Protein AF-0000000081443522 (afdb_homodimer)

Organism: NCBI:txid290746

pLDDT: mean 80.42, std 22.69, range [19.05, 98.06]

Nearest PDB structures (foldseek):
  5w5i-assembly1_C  TM=7.938E-01  e=1.755E-01  Homo sapiens
  3q15-assembly2_B-3  TM=6.338E-01  e=9.634E-02  Bacillus subtilis
  3qky-assembly1_A  TM=5.798E-01  e=1.367E-01  Rhodothermus marinus DSM 4252
  4i1a-assembly3_B  TM=6.193E-01  e=2.752E-01  Bacillus subtilis subsp. subtilis str. 168
  5efr-assembly1_A  TM=6.157E-01  e=2.246E+00  Rhodothermus marinus

Secondary structure (DSSP, 8-state):
--THHHHHHHHHHHHHTT------S-HHHHHHHHHHHHHHHHHTT-HHHHHHHHHHHHHT--SHHHHHHHHHHHHHHHHHHHHTS-HHHHHHHHHHHHHHHHHHHHH-TT-HHHHHHHHHHHHHTT-HHHHHHHHHHHHHHHHHHHHHHHHHHHHHHHHHT-/--SHHHHHHHHHHHHHHH------S-HHHHHHHHHHHHHHHHHTT-HHHHHHHHHHHHHT--SHHHHHHHHHHHHHHHHHHHHTS-HHHHHHHHHHHHHHHHHHHHH-TT-HHHHHHHHHHHHHTT-HHHHHHHHHHHHHHHHHHHHHHHHHHHHHHHHHT-

Radius of gyration: 21.33 Å; Cα contacts (8 Å, |Δi|>4): 431; chains: 2; bounding box: 56×61×41 Å

InterPro domains:
  IPR011990 Tetratricopeptide-like helical domain superfamily [G3DSA:1.25.40.10] (32-159)
  IPR011990 Tetratricopeptide-like helical domain superfamily [SSF48452] (17-143)
  IPR019734 Tetratricopeptide repeat [SM00028] (31-64)
  IPR019734 Tetratricopeptide repeat [SM00028] (112-145)
  IPR043195 Tetratricopeptide repeat protein 12 [PTHR46540] (42-157)

Solvent-accessible surface area (backbone atoms only — not comparable to full-atom values): 15983 Å² total; per-residue (Å²): 135,77,64,65,63,47,52,51,47,45,52,26,50,65,59,47,63,72,59,75,61,81,66,60,93,28,52,30,39,50,21,48,52,24,40,52,50,15,51,54,28,43,74,68,66,38,39,72,62,14,45,53,24,28,51,50,15,48,42,34,42,84,44,63,68,56,33,25,49,37,29,28,52,37,16,49,42,26,42,53,53,21,68,73,47,59,61,86,77,20,48,64,30,24,51,49,10,28,52,28,10,51,54,14,32,74,65,37,75,79,40,64,63,24,35,50,44,27,17,51,19,30,43,74,71,63,40,47,70,62,15,48,51,33,46,50,54,44,49,52,53,50,49,51,52,51,48,55,48,50,50,53,48,49,56,45,53,62,55,67,75,102,137,74,63,66,63,47,51,50,46,44,52,29,50,62,58,45,65,74,57,76,59,82,65,60,94,29,53,30,39,51,22,48,51,24,42,53,49,14,50,54,28,42,75,68,66,38,41,71,62,14,45,53,24,28,51,51,15,48,48,33,42,85,45,64,68,58,32,23,50,37,29,29,53,39,14,49,40,26,42,53,54,22,68,73,48,59,60,86,77,21,48,64,30,24,50,49,10,27,50,27,9,52,55,15,33,75,66,37,76,82,40,65,62,24,35,50,44,26,17,51,19,28,43,76,71,63,40,46,71,60,15,47,51,31,46,49,54,45,49,51,54,50,49,52,52,51,49,53,50,50,50,52,48,50,56,46,53,62,53,67,75,103

Structure (mmCIF, N/CA/C/O backbone):
data_AF-0000000081443522-model_v1
#
loop_
_entity.id
_entity.type
_entity.pdbx_description
1 polymer 'Tetratricopeptide repeat protein'
#
loop_
_atom_site.group_PDB
_atom_site.id
_atom_site.type_symbol
_atom_site.label_atom_id
_atom_site.label_alt_id
_atom_site.label_comp_id
_atom_site.label_asym_id
_atom_site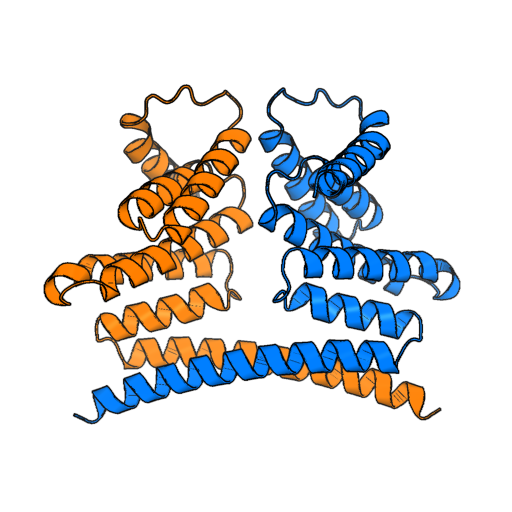.label_entity_id
_atom_site.label_seq_id
_atom_site.pdbx_PDB_ins_code
_atom_site.Cartn_x
_atom_site.Cartn_y
_atom_site.Cartn_z
_atom_site.occupancy
_atom_site.B_iso_or_equiv
_atom_site.auth_seq_id
_atom_site.auth_comp_id
_atom_site.auth_asym_id
_atom_site.auth_atom_id
_atom_site.pdbx_PDB_model_num
ATOM 1 N N . MET A 1 1 ? 7.598 15.172 -22.422 1 19.05 1 MET A N 1
ATOM 2 C CA . MET A 1 1 ? 7.973 13.844 -21.922 1 19.05 1 MET A CA 1
ATOM 3 C C . MET A 1 1 ? 9.195 13.93 -21.016 1 19.05 1 MET A C 1
ATOM 5 O O . MET A 1 1 ? 9.391 13.078 -20.156 1 19.05 1 MET A O 1
ATOM 9 N N . ALA A 1 2 ? 10.18 14.898 -21.312 1 24.69 2 ALA A N 1
ATOM 10 C CA . ALA A 1 2 ? 11.484 15.414 -20.922 1 24.69 2 ALA A CA 1
ATOM 11 C C . ALA A 1 2 ? 11.398 16.203 -19.609 1 24.69 2 ALA A C 1
ATOM 13 O O . ALA A 1 2 ? 12.375 16.281 -18.875 1 24.69 2 ALA A O 1
ATOM 14 N N . ASN A 1 3 ? 10.219 16.719 -19.312 1 23.69 3 ASN A N 1
ATOM 15 C CA . ASN A 1 3 ? 10.125 17.797 -18.328 1 23.69 3 ASN A CA 1
ATOM 16 C C . ASN A 1 3 ? 9.977 17.234 -16.906 1 23.69 3 ASN A C 1
ATOM 18 O O . ASN A 1 3 ? 9.805 18 -15.961 1 23.69 3 ASN A O 1
ATOM 22 N N . ARG A 1 4 ? 9.586 16 -16.828 1 30.38 4 ARG A N 1
ATOM 23 C CA . ARG A 1 4 ? 9.234 15.383 -15.555 1 30.38 4 ARG A CA 1
ATOM 24 C C . ARG A 1 4 ? 10.484 15.102 -14.719 1 30.38 4 ARG A C 1
ATOM 26 O O . ARG A 1 4 ? 10.422 15.109 -13.484 1 30.38 4 ARG A O 1
ATOM 33 N N . PHE A 1 5 ? 11.641 14.867 -15.391 1 30.31 5 PHE A N 1
ATOM 34 C CA . PHE A 1 5 ? 12.969 14.742 -14.789 1 30.31 5 PHE A CA 1
ATOM 35 C C . PHE A 1 5 ? 13.422 16.078 -14.203 1 30.31 5 PHE A C 1
ATOM 37 O O . PHE A 1 5 ? 14.117 16.109 -13.188 1 30.31 5 PHE A O 1
ATOM 44 N N . ILE A 1 6 ? 12.906 17.078 -14.727 1 32.81 6 ILE A N 1
ATOM 45 C CA . ILE A 1 6 ? 13.398 18.406 -14.383 1 32.81 6 ILE A CA 1
ATOM 46 C C . ILE A 1 6 ? 12.914 18.797 -12.984 1 32.81 6 ILE A C 1
ATOM 48 O O . ILE A 1 6 ? 13.68 19.328 -12.18 1 32.81 6 ILE A O 1
ATOM 52 N N . ASP A 1 7 ? 11.68 18.359 -12.773 1 31.78 7 ASP A N 1
ATOM 53 C CA . ASP A 1 7 ? 11.141 18.859 -11.508 1 31.78 7 ASP A CA 1
ATOM 54 C C . ASP A 1 7 ? 11.695 18.062 -10.328 1 31.78 7 ASP A C 1
ATOM 56 O O . ASP A 1 7 ? 11.969 18.625 -9.266 1 31.78 7 ASP A O 1
ATOM 60 N N . ALA A 1 8 ? 11.953 16.844 -10.539 1 30.83 8 ALA A N 1
ATOM 61 C CA . ALA A 1 8 ? 12.672 16.109 -9.5 1 30.83 8 ALA A CA 1
ATOM 62 C C . ALA A 1 8 ? 14.055 16.703 -9.266 1 30.83 8 ALA A C 1
ATOM 64 O O . ALA A 1 8 ? 14.492 16.844 -8.117 1 30.83 8 ALA A O 1
ATOM 65 N N . GLN A 1 9 ? 14.695 17.109 -10.289 1 33.12 9 GLN A N 1
ATOM 66 C CA . GLN A 1 9 ? 15.977 17.797 -10.188 1 33.12 9 GLN A CA 1
ATOM 67 C C . GLN A 1 9 ? 15.828 19.109 -9.445 1 33.12 9 GLN A C 1
ATOM 69 O O . GLN A 1 9 ? 16.719 19.5 -8.68 1 33.12 9 GLN A O 1
ATOM 74 N N . ARG A 1 10 ? 14.781 19.734 -9.711 1 34.34 10 ARG A N 1
ATOM 75 C CA . ARG A 1 10 ? 14.578 20.984 -9.008 1 34.34 10 ARG A CA 1
ATOM 76 C C . ARG A 1 10 ? 14.406 20.766 -7.512 1 34.34 10 ARG A C 1
ATOM 78 O O . ARG A 1 10 ? 14.953 21.516 -6.699 1 34.34 10 ARG A O 1
ATOM 85 N N . ILE A 1 11 ? 13.617 19.812 -7.188 1 33.31 11 ILE A N 1
ATOM 86 C CA . ILE A 1 11 ? 13.445 19.531 -5.77 1 33.31 11 ILE A CA 1
ATOM 87 C C . ILE A 1 11 ? 14.773 19.078 -5.168 1 33.31 11 ILE A C 1
ATOM 89 O O . ILE A 1 11 ? 15.141 19.516 -4.07 1 33.31 11 ILE A O 1
ATOM 93 N N . ILE A 1 12 ? 15.523 18.328 -5.957 1 36.19 12 ILE A N 1
ATOM 94 C CA . ILE A 1 12 ? 16.891 18 -5.535 1 36.19 12 ILE A CA 1
ATOM 95 C C . ILE A 1 12 ? 17.703 19.281 -5.398 1 36.19 12 ILE A C 1
ATOM 97 O O . ILE A 1 12 ? 18.469 19.438 -4.441 1 36.19 12 ILE A O 1
ATOM 101 N N . ARG A 1 13 ? 17.578 20.094 -6.348 1 32.97 13 ARG A N 1
ATOM 102 C CA . ARG A 1 13 ? 18.359 21.328 -6.332 1 32.97 13 ARG A CA 1
ATOM 103 C C . ARG A 1 13 ? 18 22.188 -5.129 1 32.97 13 ARG A C 1
ATOM 105 O O . ARG A 1 13 ? 18.875 22.75 -4.477 1 32.97 13 ARG A O 1
ATOM 112 N N . ILE A 1 14 ? 16.766 22.375 -4.875 1 33 14 ILE A N 1
ATOM 113 C CA . ILE A 1 14 ? 16.438 23.266 -3.771 1 33 14 ILE A CA 1
ATOM 114 C C . ILE A 1 14 ? 16.953 22.688 -2.459 1 33 14 ILE A C 1
ATOM 116 O O . ILE A 1 14 ? 17.562 23.391 -1.657 1 33 14 ILE A O 1
ATOM 120 N N . PHE A 1 15 ? 16.625 21.5 -2.182 1 31.8 15 PHE A N 1
ATOM 121 C CA . PHE A 1 15 ? 17.047 20.953 -0.895 1 31.8 15 PHE A CA 1
ATOM 122 C C . PHE A 1 15 ? 18.5 20.516 -0.935 1 31.8 15 PHE A C 1
ATOM 124 O O . PHE A 1 15 ? 19.172 20.484 0.096 1 31.8 15 PHE A O 1
ATOM 131 N N . GLY A 1 16 ? 18.984 20.219 -2.045 1 31.06 16 GLY A N 1
ATOM 132 C CA . GLY A 1 16 ? 20.391 19.875 -2.172 1 31.06 16 GLY A CA 1
ATOM 133 C C . GLY A 1 16 ? 21.312 20.969 -1.656 1 31.06 16 GLY A C 1
ATOM 134 O O . GLY A 1 16 ? 22.469 20.703 -1.316 1 31.06 16 GLY A O 1
ATOM 135 N N . GLU A 1 17 ? 21.031 22.078 -1.858 1 31.91 17 GLU A N 1
ATOM 136 C CA . GLU A 1 17 ? 22 23.094 -1.449 1 31.91 17 GLU A CA 1
ATOM 137 C C . GLU A 1 17 ? 22.297 23 0.043 1 31.91 17 GLU A C 1
ATOM 139 O O . GLU A 1 17 ? 23.406 23.312 0.478 1 31.91 17 GLU A O 1
ATOM 144 N N . LYS A 1 18 ? 21.328 22.969 0.897 1 32.81 18 LYS A N 1
ATOM 145 C CA . LYS A 1 18 ? 21.719 23.141 2.295 1 32.81 18 LYS A CA 1
ATOM 146 C C . LYS A 1 18 ? 22.547 21.969 2.785 1 32.81 18 LYS A C 1
ATOM 148 O O . LYS A 1 18 ? 23.391 22.125 3.68 1 32.81 18 LYS A O 1
ATOM 153 N N . TYR A 1 19 ? 22.125 20.766 2.773 1 31.16 19 TYR A N 1
ATOM 154 C CA . TYR A 1 19 ? 22.906 19.719 3.424 1 31.16 19 TYR A CA 1
ATOM 155 C C . TYR A 1 19 ? 24.031 19.234 2.518 1 31.16 19 TYR A C 1
ATOM 157 O O . TYR A 1 19 ? 23.781 18.844 1.377 1 31.16 19 TYR A O 1
ATOM 165 N N . GLU A 1 20 ? 25.125 19.859 2.508 1 31.73 20 GLU A N 1
ATOM 166 C CA . GLU A 1 20 ? 26.422 19.375 2.049 1 31.73 20 GLU A CA 1
ATOM 167 C C . GLU A 1 20 ? 26.641 17.922 2.436 1 31.73 20 GLU A C 1
ATOM 169 O O . GLU A 1 20 ? 27.453 17.609 3.305 1 31.73 20 GLU A O 1
ATOM 174 N N . ILE A 1 21 ? 25.562 17.234 3.01 1 32.41 21 ILE A N 1
ATOM 175 C CA . ILE A 1 21 ? 25.922 15.898 3.477 1 32.41 21 ILE A CA 1
ATOM 176 C C . ILE A 1 21 ? 26.734 15.172 2.395 1 32.41 21 ILE A C 1
ATOM 178 O O . ILE A 1 21 ? 26.453 15.328 1.202 1 32.41 21 ILE A O 1
ATOM 182 N N . LEU A 1 22 ? 27.891 14.742 2.725 1 30.66 22 LEU A N 1
ATOM 183 C CA . LEU A 1 22 ? 28.719 13.773 2.012 1 30.66 22 LEU A CA 1
ATOM 184 C C . LEU A 1 22 ? 27.844 12.719 1.331 1 30.66 22 LEU A C 1
ATOM 186 O O . LEU A 1 22 ? 27.172 11.938 2.002 1 30.66 22 LEU A O 1
ATOM 190 N N . ILE A 1 23 ? 27.047 13.102 0.414 1 36.81 23 ILE A N 1
ATOM 191 C CA . ILE A 1 23 ? 26.266 12.234 -0.462 1 36.81 23 ILE A CA 1
ATOM 192 C C . ILE A 1 23 ? 27.062 10.977 -0.792 1 36.81 23 ILE A C 1
ATOM 194 O O . ILE A 1 23 ? 28.109 11.047 -1.456 1 36.81 23 ILE A O 1
ATOM 198 N N . PRO A 1 24 ? 27.172 10.094 0.138 1 40.25 24 PRO A N 1
ATOM 199 C CA . PRO A 1 24 ? 27.828 8.922 -0.436 1 40.25 24 PRO A CA 1
ATOM 200 C C . PRO A 1 24 ? 27.406 8.664 -1.884 1 40.25 24 PRO A C 1
ATOM 202 O O . PRO A 1 24 ? 26.344 9.109 -2.316 1 40.25 24 PRO A O 1
ATOM 205 N N . ASP A 1 25 ? 28.312 8.547 -2.789 1 46.28 25 ASP A N 1
ATOM 206 C CA . ASP A 1 25 ? 28.156 8.25 -4.207 1 46.28 25 ASP A CA 1
ATOM 207 C C . ASP A 1 25 ? 26.953 7.34 -4.449 1 46.28 25 ASP A C 1
ATOM 209 O O . ASP A 1 25 ? 26.594 7.043 -5.594 1 46.28 25 ASP A O 1
ATOM 213 N N . ASP A 1 26 ? 26.281 6.836 -3.309 1 52.62 26 ASP A N 1
ATOM 214 C CA . ASP A 1 26 ? 25.25 5.855 -3.648 1 52.62 26 ASP A CA 1
ATOM 215 C C . ASP A 1 26 ? 23.859 6.387 -3.307 1 52.62 26 ASP A C 1
ATOM 217 O O . ASP A 1 26 ? 23.469 6.395 -2.139 1 52.62 26 ASP A O 1
ATOM 221 N N . PRO A 1 27 ? 23.25 7.141 -4.246 1 55.47 27 PRO A N 1
ATOM 222 C CA . PRO A 1 27 ? 21.891 7.688 -4.066 1 55.47 27 PRO A CA 1
ATOM 223 C C . PRO A 1 27 ? 20.953 6.723 -3.35 1 55.47 27 PRO A C 1
ATOM 225 O O . PRO A 1 27 ? 20.078 7.156 -2.592 1 55.47 27 PRO A O 1
ATOM 228 N N . GLY A 1 28 ? 21.141 5.465 -3.467 1 63.47 28 GLY A N 1
ATOM 229 C CA . GLY A 1 28 ? 20.312 4.492 -2.781 1 63.47 28 GLY A CA 1
ATOM 230 C C . GLY A 1 28 ? 20.484 4.512 -1.274 1 63.47 28 GLY A C 1
ATOM 231 O O . GLY A 1 28 ? 19.516 4.324 -0.53 1 63.47 28 GLY A O 1
ATOM 232 N N . TYR A 1 29 ? 21.656 4.883 -0.973 1 64.56 29 TYR A N 1
ATOM 233 C CA . TYR A 1 29 ? 21.938 4.965 0.454 1 64.56 29 TYR A CA 1
ATOM 234 C C . TYR A 1 29 ? 21.203 6.129 1.099 1 64.56 29 TYR A C 1
ATOM 236 O O . TYR A 1 29 ? 20.578 5.969 2.154 1 64.56 29 TYR A O 1
ATOM 244 N N . TYR A 1 30 ? 21.219 7.219 0.437 1 69.5 30 TYR A N 1
ATOM 245 C CA . TYR A 1 30 ? 20.609 8.406 1.028 1 69.5 30 TYR A CA 1
ATOM 246 C C . TYR A 1 30 ? 19.094 8.281 1.044 1 69.5 30 TYR A C 1
ATOM 248 O O . TYR A 1 30 ? 18.438 8.742 1.977 1 69.5 30 TYR A O 1
ATOM 256 N N . GLU A 1 31 ? 18.547 7.707 0.029 1 75.44 31 GLU A N 1
ATOM 257 C CA . GLU A 1 31 ? 17.125 7.418 0.021 1 75.44 31 GLU A CA 1
ATOM 258 C C . GLU A 1 31 ? 16.703 6.668 1.282 1 75.44 31 GLU A C 1
ATOM 260 O O . GLU A 1 31 ? 15.742 7.062 1.957 1 75.44 31 GLU A O 1
ATOM 265 N N . LYS A 1 32 ? 17.5 5.73 1.586 1 75.25 32 LYS A N 1
ATOM 266 C CA . LYS A 1 32 ? 17.203 4.898 2.744 1 75.25 32 LYS A CA 1
ATOM 267 C C . LYS A 1 32 ? 17.422 5.664 4.047 1 75.25 32 LYS A C 1
ATOM 269 O O . LYS A 1 32 ? 16.609 5.586 4.965 1 75.25 32 LYS A O 1
ATOM 274 N N . LEU A 1 33 ? 18.516 6.266 4.082 1 77.19 33 LEU A N 1
ATOM 275 C CA . LEU A 1 33 ? 18.859 7.004 5.293 1 77.19 33 LEU A CA 1
ATOM 276 C C . LEU A 1 33 ? 17.797 8.031 5.633 1 77.19 33 LEU A C 1
ATOM 278 O O . LEU A 1 33 ? 17.312 8.078 6.766 1 77.19 33 LEU A O 1
ATOM 282 N N . PHE A 1 34 ? 17.406 8.75 4.688 1 85 34 PHE A N 1
ATOM 283 C CA . PHE A 1 34 ? 16.453 9.82 4.953 1 85 34 PHE A CA 1
ATOM 284 C C . PHE A 1 34 ? 15.055 9.25 5.219 1 85 34 PHE A C 1
ATOM 286 O O . PHE A 1 34 ? 14.297 9.805 6.012 1 85 34 PHE A O 1
ATOM 293 N N . THR A 1 35 ? 14.758 8.172 4.586 1 86.69 35 THR A N 1
ATOM 294 C CA . THR A 1 35 ? 13.469 7.539 4.844 1 86.69 35 THR A CA 1
ATOM 295 C C . THR A 1 35 ? 13.383 7.051 6.285 1 86.69 35 THR A C 1
ATOM 297 O O . THR A 1 35 ? 12.391 7.293 6.973 1 86.69 35 THR A O 1
ATOM 300 N N . ARG A 1 36 ? 14.398 6.395 6.684 1 82.5 36 ARG A N 1
ATOM 301 C CA . ARG A 1 36 ? 14.43 5.875 8.047 1 82.5 36 ARG A CA 1
ATOM 302 C C . ARG A 1 36 ? 14.367 7.012 9.062 1 82.5 36 ARG A C 1
ATOM 304 O O . ARG A 1 36 ? 13.648 6.918 10.062 1 82.5 36 ARG A O 1
ATOM 311 N N . ARG A 1 37 ? 15.086 7.922 8.805 1 85 37 ARG A N 1
ATOM 312 C CA . ARG A 1 37 ? 15.078 9.086 9.688 1 85 37 ARG A CA 1
ATOM 313 C C . ARG A 1 37 ? 13.688 9.711 9.742 1 85 37 ARG A C 1
ATOM 315 O O . ARG A 1 37 ? 13.188 10.031 10.828 1 85 37 ARG A O 1
ATOM 322 N N . ALA A 1 38 ? 13.102 9.891 8.547 1 91.38 38 ALA A N 1
ATOM 323 C CA . ALA A 1 38 ? 11.781 10.516 8.469 1 91.38 38 ALA A CA 1
ATOM 324 C C . ALA A 1 38 ? 10.75 9.711 9.266 1 91.38 38 ALA A C 1
ATOM 326 O O . ALA A 1 38 ? 9.953 10.281 10.016 1 91.38 38 ALA A O 1
ATOM 327 N N . PHE A 1 39 ? 10.859 8.445 9.156 1 87.94 39 PHE A N 1
ATOM 328 C CA . PHE A 1 39 ? 9.906 7.574 9.836 1 87.94 39 PHE A CA 1
ATOM 329 C C . PHE A 1 39 ? 10.094 7.652 11.352 1 87.94 39 PHE A C 1
ATOM 331 O O . PHE A 1 39 ? 9.109 7.715 12.094 1 87.94 39 PHE A O 1
ATOM 338 N N . LEU A 1 40 ? 11.266 7.59 11.734 1 87.44 40 LEU A N 1
ATOM 339 C CA . LEU A 1 40 ? 11.555 7.656 13.164 1 87.44 40 LEU A CA 1
ATOM 340 C C . LEU A 1 40 ? 11.086 8.984 13.75 1 87.44 40 LEU A C 1
ATOM 342 O O . LEU A 1 40 ? 10.469 9.008 14.82 1 87.44 40 LEU A O 1
ATOM 346 N N . LEU A 1 41 ? 11.352 10.016 13.07 1 90.44 41 LEU A N 1
ATOM 347 C CA . LEU A 1 41 ? 10.945 11.344 13.523 1 90.44 41 LEU A CA 1
ATOM 348 C C . LEU A 1 41 ? 9.43 11.469 13.547 1 90.44 41 LEU A C 1
ATOM 350 O O . LEU A 1 41 ? 8.859 12.047 14.477 1 90.44 41 LEU A O 1
ATOM 354 N N . PHE A 1 42 ? 8.812 10.922 12.586 1 94.25 42 PHE A N 1
ATOM 355 C CA . PHE A 1 42 ? 7.352 10.93 12.539 1 94.25 42 PHE A CA 1
ATOM 356 C C . PHE A 1 42 ? 6.77 10.203 13.742 1 94.25 42 PHE A C 1
ATOM 358 O O . PHE A 1 42 ? 5.836 10.703 14.383 1 94.25 42 PHE A O 1
ATOM 365 N N . ARG A 1 43 ? 7.344 9.117 14.055 1 89.94 43 ARG A N 1
ATOM 366 C CA . ARG A 1 43 ? 6.871 8.32 15.18 1 89.94 43 ARG A CA 1
ATOM 367 C C . ARG A 1 43 ? 7.078 9.062 16.5 1 89.94 43 ARG A C 1
ATOM 369 O O . ARG A 1 43 ? 6.309 8.883 17.438 1 89.94 43 ARG A O 1
ATOM 376 N N . GLN A 1 44 ? 8.023 9.836 16.5 1 92.88 44 GLN A N 1
ATOM 377 C CA . GLN A 1 44 ? 8.32 10.625 17.688 1 92.88 44 GLN A CA 1
ATOM 378 C C . GLN A 1 44 ? 7.516 11.922 17.688 1 92.88 44 GLN A C 1
ATOM 380 O O . GLN A 1 44 ? 7.684 12.758 18.594 1 92.88 44 GLN A O 1
ATOM 385 N N . GLU A 1 45 ? 6.73 12.125 16.688 1 94.81 45 GLU A N 1
ATOM 386 C CA . GLU A 1 45 ? 5.859 13.281 16.531 1 94.81 45 GLU A CA 1
ATOM 387 C C . GLU A 1 45 ? 6.672 14.555 16.328 1 94.81 45 GLU A C 1
ATOM 389 O O . GLU A 1 45 ? 6.238 15.648 16.703 1 94.81 45 GLU A O 1
ATOM 394 N N . GLU A 1 46 ? 7.898 14.391 15.914 1 94.31 46 GLU A N 1
ATOM 395 C CA . GLU A 1 46 ? 8.711 15.508 15.438 1 94.31 46 GLU A CA 1
ATOM 396 C C . GLU A 1 46 ? 8.438 15.789 13.961 1 94.31 46 GLU A C 1
ATOM 398 O O . GLU A 1 46 ? 9.32 15.625 13.117 1 94.31 46 GLU A O 1
ATOM 403 N N . TYR A 1 47 ? 7.332 16.359 13.664 1 95.06 47 TYR A N 1
ATOM 404 C CA . TYR A 1 47 ? 6.777 16.406 12.32 1 95.06 47 TYR A CA 1
ATOM 405 C C . TYR A 1 47 ? 7.578 17.344 11.43 1 95.06 47 TYR A C 1
ATOM 407 O O . TYR A 1 47 ? 7.809 17.062 10.25 1 95.06 47 TYR A O 1
ATOM 415 N N . GLU A 1 48 ? 8.031 18.5 12 1 93.44 48 GLU A N 1
ATOM 416 C CA . GLU A 1 48 ? 8.789 19.438 11.188 1 93.44 48 GLU A CA 1
ATOM 417 C C . GLU A 1 48 ? 10.086 18.812 10.68 1 93.44 48 GLU A C 1
ATOM 419 O O . GLU A 1 48 ? 10.414 18.922 9.5 1 93.44 48 GLU A O 1
ATOM 424 N N . GLU A 1 49 ? 10.719 18.172 11.562 1 93.94 49 GLU A N 1
ATOM 425 C CA . GLU A 1 49 ? 11.961 17.5 11.18 1 93.94 49 GLU A CA 1
ATOM 426 C C . GLU A 1 49 ? 11.688 16.328 10.258 1 93.94 49 GLU A C 1
ATOM 428 O O . GLU A 1 49 ? 12.477 16.031 9.352 1 93.94 49 GLU A O 1
ATOM 433 N N . ALA A 1 50 ? 10.617 15.609 10.516 1 95.06 50 ALA A N 1
ATOM 434 C CA . ALA A 1 50 ? 10.227 14.516 9.633 1 95.06 50 ALA A CA 1
ATOM 435 C C . ALA A 1 50 ? 10 15.016 8.211 1 95.06 50 ALA A C 1
ATOM 437 O O . ALA A 1 50 ? 10.414 14.375 7.242 1 95.06 50 ALA A O 1
ATOM 438 N N . LEU A 1 51 ? 9.375 16.188 8.086 1 94.25 51 LEU A N 1
ATOM 439 C CA . LEU A 1 51 ? 9.109 16.766 6.773 1 94.25 51 LEU A CA 1
ATOM 440 C C . LEU A 1 51 ? 10.414 17.016 6.016 1 94.25 51 LEU A C 1
ATOM 442 O O . LEU A 1 51 ? 10.5 16.734 4.816 1 94.25 51 LEU A O 1
ATOM 446 N N . GLU A 1 52 ? 11.367 17.516 6.734 1 90.56 52 GLU A N 1
ATOM 447 C CA . GLU A 1 52 ? 12.672 17.75 6.117 1 90.56 52 GLU A CA 1
ATOM 448 C C . GLU A 1 52 ? 13.305 16.453 5.641 1 90.56 52 GLU A C 1
ATOM 450 O O . GLU A 1 52 ? 13.844 16.391 4.531 1 90.56 52 GLU A O 1
ATOM 455 N N . ALA A 1 53 ? 13.195 15.508 6.469 1 91.19 53 ALA A N 1
ATOM 456 C CA . ALA A 1 53 ? 13.773 14.211 6.121 1 91.19 53 ALA A CA 1
ATOM 457 C C . ALA A 1 53 ? 13.039 13.586 4.941 1 91.19 53 ALA A C 1
ATOM 459 O O . ALA A 1 53 ? 13.664 13.023 4.035 1 91.19 53 ALA A O 1
ATOM 460 N N . TYR A 1 54 ? 11.727 13.617 4.93 1 93 54 TYR A N 1
ATOM 461 C CA . TYR A 1 54 ? 10.969 13.117 3.793 1 93 54 TYR A CA 1
ATOM 462 C C . TYR A 1 54 ? 11.32 13.867 2.52 1 93 54 TYR A C 1
ATOM 464 O O . TYR A 1 54 ? 11.375 13.281 1.436 1 93 54 TYR A O 1
ATOM 472 N N . SER A 1 55 ? 11.484 15.164 2.672 1 91.44 55 SER A N 1
ATOM 473 C CA . SER A 1 55 ? 11.859 15.969 1.513 1 91.44 55 SER A CA 1
ATOM 474 C C . SER A 1 55 ? 13.195 15.516 0.932 1 91.44 55 SER A C 1
ATOM 476 O O . SER A 1 55 ? 13.344 15.422 -0.288 1 91.44 55 SER A O 1
ATOM 478 N N . MET A 1 56 ? 14.047 15.234 1.816 1 86.56 56 MET A N 1
ATOM 479 C CA . MET A 1 56 ? 15.328 14.719 1.352 1 86.56 56 MET A CA 1
ATOM 480 C C . MET A 1 56 ? 15.164 13.336 0.727 1 86.56 56 MET A C 1
ATOM 482 O O . MET A 1 56 ? 15.789 13.031 -0.288 1 86.56 56 MET A O 1
ATOM 486 N N . ALA A 1 57 ? 14.375 12.492 1.318 1 85.81 57 ALA A N 1
ATOM 487 C CA . ALA A 1 57 ? 14.094 11.172 0.76 1 85.81 57 ALA A CA 1
ATOM 488 C C . ALA A 1 57 ? 13.523 11.289 -0.648 1 85.81 57 ALA A C 1
ATOM 490 O O . ALA A 1 57 ? 13.859 10.5 -1.531 1 85.81 57 ALA A O 1
ATOM 491 N N . ILE A 1 58 ? 12.695 12.227 -0.863 1 86.94 58 ILE A N 1
ATOM 492 C CA . ILE A 1 58 ? 12.062 12.453 -2.156 1 86.94 58 ILE A CA 1
ATOM 493 C C . ILE A 1 58 ? 13.117 12.859 -3.186 1 86.94 58 ILE A C 1
ATOM 495 O O . ILE A 1 58 ? 13.094 12.383 -4.324 1 86.94 58 ILE A O 1
ATOM 499 N N . VAL A 1 59 ? 14.031 13.719 -2.723 1 80.44 59 VAL A N 1
ATOM 500 C CA . VAL A 1 59 ? 15.094 14.188 -3.605 1 80.44 59 VAL A CA 1
ATOM 501 C C . VAL A 1 59 ? 15.922 13 -4.094 1 80.44 59 VAL A C 1
ATOM 503 O O . VAL A 1 59 ? 16.328 12.961 -5.254 1 80.44 59 VAL A O 1
ATOM 506 N N . TYR A 1 60 ? 16.078 12 -3.281 1 75.31 60 TYR A N 1
ATOM 507 C CA . TYR A 1 60 ? 16.953 10.875 -3.596 1 75.31 60 TYR A CA 1
ATOM 508 C C . TYR A 1 60 ? 16.141 9.672 -4.074 1 75.31 60 TYR A C 1
ATOM 510 O O . TYR A 1 60 ? 16.672 8.562 -4.184 1 75.31 60 TYR A O 1
ATOM 518 N N . ALA A 1 61 ? 14.836 9.906 -4.273 1 75.5 61 ALA A N 1
ATOM 519 C CA . ALA A 1 61 ? 13.984 8.789 -4.656 1 75.5 61 ALA A CA 1
ATOM 520 C C . ALA A 1 61 ? 14.477 8.141 -5.949 1 75.5 61 ALA A C 1
ATOM 522 O O . ALA A 1 61 ? 14.781 8.836 -6.922 1 75.5 61 ALA A O 1
ATOM 523 N N . SER A 1 62 ? 14.523 6.867 -5.887 1 67 62 SER A N 1
ATOM 524 C CA . SER A 1 62 ? 15.164 6.141 -6.98 1 67 62 SER A CA 1
ATOM 525 C C . SER A 1 62 ? 14.125 5.621 -7.973 1 67 62 SER A C 1
ATOM 527 O O . SER A 1 62 ? 14.469 5.285 -9.109 1 67 62 SER A O 1
ATOM 529 N N . ASP A 1 63 ? 12.945 5.375 -7.496 1 69.31 63 ASP A N 1
ATOM 530 C CA . ASP A 1 63 ? 11.922 4.895 -8.414 1 69.31 63 ASP A CA 1
ATOM 531 C C . ASP A 1 63 ? 10.562 5.527 -8.102 1 69.31 63 ASP A C 1
ATOM 533 O O . ASP A 1 63 ? 10.406 6.203 -7.082 1 69.31 63 ASP A O 1
ATOM 537 N N . VAL A 1 64 ? 9.711 5.238 -9.07 1 74.38 64 VAL A N 1
ATOM 538 C CA . VAL A 1 64 ? 8.414 5.91 -9.062 1 74.38 64 VAL A CA 1
ATOM 539 C C . VAL A 1 64 ? 7.594 5.434 -7.871 1 74.38 64 VAL A C 1
ATOM 541 O O . VAL A 1 64 ? 6.883 6.223 -7.246 1 74.38 64 VAL A O 1
ATOM 544 N N . LYS A 1 65 ? 7.676 4.188 -7.566 1 76.75 65 LYS A N 1
ATOM 545 C CA . LYS A 1 65 ? 6.891 3.639 -6.461 1 76.75 65 LYS A CA 1
ATOM 546 C C . LYS A 1 65 ? 7.348 4.219 -5.129 1 76.75 65 LYS A C 1
ATOM 548 O O . LYS A 1 65 ? 6.523 4.602 -4.293 1 76.75 65 LYS A O 1
ATOM 553 N N . TYR A 1 66 ? 8.609 4.242 -5.004 1 79.19 66 TYR A N 1
ATOM 554 C CA . TYR A 1 66 ? 9.188 4.824 -3.799 1 79.19 66 TYR A CA 1
ATOM 555 C C . TYR A 1 66 ? 8.828 6.301 -3.682 1 79.19 66 TYR A C 1
ATOM 557 O O . TYR A 1 66 ? 8.469 6.773 -2.602 1 79.19 66 TYR A O 1
ATOM 565 N N . LEU A 1 67 ? 8.945 6.977 -4.777 1 84.5 67 LEU A N 1
ATOM 566 C CA . LEU A 1 67 ? 8.617 8.398 -4.781 1 84.5 67 LEU A CA 1
ATOM 567 C C . LEU A 1 67 ? 7.168 8.625 -4.355 1 84.5 67 LEU A C 1
ATOM 569 O O . LEU A 1 67 ? 6.891 9.477 -3.512 1 84.5 67 LEU A O 1
ATOM 573 N N . ALA A 1 68 ? 6.285 7.867 -4.871 1 90.19 68 ALA A N 1
ATOM 574 C CA . ALA A 1 68 ? 4.871 7.98 -4.516 1 90.19 68 ALA A CA 1
ATOM 575 C C . ALA A 1 68 ? 4.66 7.754 -3.023 1 90.19 68 ALA A C 1
ATOM 577 O O . ALA A 1 68 ? 3.887 8.469 -2.383 1 90.19 68 ALA A O 1
ATOM 578 N N . GLN A 1 69 ? 5.371 6.816 -2.484 1 89.81 69 GLN A N 1
ATOM 579 C CA . GLN A 1 69 ? 5.242 6.484 -1.069 1 89.81 69 GLN A CA 1
ATOM 580 C C . GLN A 1 69 ? 5.746 7.621 -0.187 1 89.81 69 GLN A C 1
ATOM 582 O O . GLN A 1 69 ? 5.121 7.957 0.82 1 89.81 69 GLN A O 1
ATOM 587 N N . MET A 1 70 ? 6.875 8.156 -0.606 1 91.75 70 MET A N 1
ATOM 588 C CA . MET A 1 70 ? 7.438 9.242 0.193 1 91.75 70 MET A CA 1
ATOM 589 C C . MET A 1 70 ? 6.562 10.492 0.116 1 91.75 70 MET A C 1
ATOM 591 O O . MET A 1 70 ? 6.359 11.172 1.121 1 91.75 70 MET A O 1
ATOM 595 N N . LEU A 1 71 ? 6.07 10.727 -1.036 1 93.69 71 LEU A N 1
ATOM 596 C CA . LEU A 1 71 ? 5.145 11.844 -1.194 1 93.69 71 LEU A CA 1
ATOM 597 C C . LEU A 1 71 ? 3.904 11.648 -0.326 1 93.69 71 LEU A C 1
ATOM 599 O O . LEU A 1 71 ? 3.463 12.578 0.352 1 93.69 71 LEU A O 1
ATOM 603 N N . THR A 1 72 ? 3.395 10.461 -0.345 1 96.69 72 THR A N 1
ATOM 604 C CA . THR A 1 72 ? 2.225 10.148 0.464 1 96.69 72 THR A CA 1
ATOM 605 C C . THR A 1 72 ? 2.523 10.336 1.948 1 96.69 72 THR A C 1
ATOM 607 O O . THR A 1 72 ? 1.728 10.93 2.678 1 96.69 72 THR A O 1
ATOM 610 N N . SER A 1 73 ? 3.656 9.836 2.375 1 96 73 SER A N 1
ATOM 611 C CA . SER A 1 73 ? 4.043 9.945 3.777 1 96 73 SER A CA 1
ATOM 612 C C . SER A 1 73 ? 4.242 11.406 4.184 1 96 73 SER A C 1
ATOM 614 O O . SER A 1 73 ? 3.852 11.805 5.281 1 96 73 SER A O 1
ATOM 616 N N . ARG A 1 74 ? 4.828 12.148 3.291 1 95.44 74 ARG A N 1
ATOM 617 C CA . ARG A 1 74 ? 5.016 13.562 3.602 1 95.44 74 ARG A CA 1
ATOM 618 C C . ARG A 1 74 ? 3.678 14.297 3.646 1 95.44 74 ARG A C 1
ATOM 620 O O . ARG A 1 74 ? 3.471 15.172 4.492 1 95.44 74 ARG A O 1
ATOM 627 N N . SER A 1 75 ? 2.787 13.93 2.754 1 97.75 75 SER A N 1
ATOM 628 C CA . SER A 1 75 ? 1.44 14.492 2.787 1 97.75 75 SER A CA 1
ATOM 629 C C . SER A 1 75 ? 0.787 14.281 4.148 1 97.75 75 SER A C 1
ATOM 631 O O . SER A 1 75 ? 0.226 15.219 4.727 1 97.75 75 SER A O 1
ATOM 633 N N . TYR A 1 76 ? 0.942 13.148 4.648 1 97.69 76 TYR A N 1
ATOM 634 C CA . TYR A 1 76 ? 0.364 12.82 5.949 1 97.69 76 TYR A CA 1
ATOM 635 C C . TYR A 1 76 ? 1.007 13.648 7.055 1 97.69 76 TYR A C 1
ATOM 637 O O . TYR A 1 76 ? 0.322 14.117 7.969 1 97.69 76 TYR A O 1
ATOM 645 N N . THR A 1 77 ? 2.238 13.766 6.953 1 97.25 77 THR A N 1
ATOM 646 C CA . THR A 1 77 ? 2.965 14.531 7.957 1 97.25 77 THR A CA 1
ATOM 647 C C . THR A 1 77 ? 2.502 15.984 7.973 1 97.25 77 THR A C 1
ATOM 649 O O . THR A 1 77 ? 2.314 16.562 9.039 1 97.25 77 THR A O 1
ATOM 652 N N . TYR A 1 78 ? 2.324 16.562 6.758 1 96.44 78 TYR A N 1
ATOM 653 C CA . TYR A 1 78 ? 1.781 17.906 6.664 1 96.44 78 TYR A CA 1
ATOM 654 C C . TYR A 1 78 ? 0.412 18 7.328 1 96.44 78 TYR A C 1
ATOM 656 O O . TYR A 1 78 ? 0.107 18.969 8.016 1 96.44 78 TYR A O 1
ATOM 664 N N . LEU A 1 79 ? -0.429 17.031 7.117 1 96.94 79 LEU A N 1
ATOM 665 C CA . LEU A 1 79 ? -1.762 17.016 7.707 1 96.94 79 LEU A CA 1
ATOM 666 C C . LEU A 1 79 ? -1.681 17.016 9.227 1 96.94 79 LEU A C 1
ATOM 668 O O . LEU A 1 79 ? -2.414 17.734 9.898 1 96.94 79 LEU A O 1
ATOM 672 N N . LYS A 1 80 ? -0.76 16.219 9.734 1 95.88 80 LYS A N 1
ATOM 673 C CA . LYS A 1 80 ? -0.596 16.125 11.18 1 95.88 80 LYS A CA 1
ATOM 674 C C . LYS A 1 80 ? -0.148 17.469 11.766 1 95.88 80 LYS A C 1
ATOM 676 O O . LYS A 1 80 ? -0.634 17.891 12.812 1 95.88 80 LYS A O 1
ATOM 681 N N . LEU A 1 81 ? 0.719 18.047 11.062 1 93.06 81 LEU A N 1
ATOM 682 C CA . LEU A 1 81 ? 1.184 19.359 11.492 1 93.06 81 LEU A CA 1
ATOM 683 C C . LEU A 1 81 ? 0.056 20.375 11.422 1 93.06 81 LEU A C 1
ATOM 685 O O . LEU A 1 81 ? -0.068 21.234 12.305 1 93.06 81 LEU A O 1
ATOM 689 N N . GLY A 1 82 ? -0.659 20.312 10.32 1 92.56 82 GLY A N 1
ATOM 690 C CA . GLY A 1 82 ? -1.787 21.219 10.172 1 92.56 82 GLY A CA 1
ATOM 691 C C . GLY A 1 82 ? -2.824 21.062 11.266 1 92.56 82 GLY A C 1
ATOM 692 O O . GLY A 1 82 ? -3.363 22.062 11.758 1 92.56 82 GLY A O 1
ATOM 693 N N . ASP A 1 83 ? -3.037 19.875 11.695 1 90.88 83 ASP A N 1
ATOM 694 C CA . ASP A 1 83 ? -4.043 19.578 12.711 1 90.88 83 ASP A CA 1
ATOM 695 C C . ASP A 1 83 ? -3.58 20.031 14.094 1 90.88 83 ASP A C 1
ATOM 697 O O . ASP A 1 83 ? -4.395 20.188 15.008 1 90.88 83 ASP A O 1
ATOM 701 N N . ALA A 1 84 ? -2.301 20.172 14.336 1 86.69 84 ALA A N 1
ATOM 702 C CA . ALA A 1 84 ? -1.734 20.469 15.641 1 86.69 84 ALA A CA 1
ATOM 703 C C . ALA A 1 84 ? -1.82 21.969 15.938 1 86.69 84 ALA A C 1
ATOM 705 O O . ALA A 1 84 ? -1.618 22.391 17.078 1 86.69 84 ALA A O 1
ATOM 706 N N . GLY A 1 85 ? -2.186 22.828 15.047 1 80.75 85 GLY A N 1
ATOM 707 C CA . GLY A 1 85 ? -2.23 24.25 15.281 1 80.75 85 GLY A CA 1
ATOM 708 C C . GLY A 1 85 ? -3.506 24.906 14.781 1 80.75 85 GLY A C 1
ATOM 709 O O . GLY A 1 85 ? -4.422 24.219 14.32 1 80.75 85 GLY A O 1
ATOM 710 N N . PRO A 1 86 ? -3.539 26.25 15.07 1 83.56 86 PRO A N 1
ATOM 711 C CA . PRO A 1 86 ? -4.695 27 14.578 1 83.56 86 PRO A CA 1
ATOM 712 C C . PRO A 1 86 ? -4.805 26.969 13.055 1 83.56 86 PRO A C 1
ATOM 714 O O . PRO A 1 86 ? -3.785 27 12.359 1 83.56 86 PRO A O 1
ATOM 717 N N . TYR A 1 87 ? -5.941 26.906 12.562 1 77 87 TYR A N 1
ATOM 718 C CA . TYR A 1 87 ? -6.238 26.75 11.141 1 77 87 TYR A CA 1
ATOM 719 C C . TYR A 1 87 ? -5.547 27.828 10.312 1 77 87 TYR A C 1
ATOM 721 O O . TYR A 1 87 ? -4.891 27.516 9.312 1 77 87 TYR A O 1
ATOM 729 N N . PHE A 1 88 ? -5.625 28.938 10.75 1 76.31 88 PHE A N 1
ATOM 730 C CA . PHE A 1 88 ? -5.152 30.047 9.938 1 76.31 88 PHE A CA 1
ATOM 731 C C . PHE A 1 88 ? -3.637 30 9.773 1 76.31 88 PHE A C 1
ATOM 733 O O . PHE A 1 88 ? -3.102 30.406 8.734 1 76.31 88 PHE A O 1
ATOM 740 N N . VAL A 1 89 ? -3.074 29.375 10.703 1 78.12 89 VAL A N 1
ATOM 741 C CA . VAL A 1 89 ? -1.617 29.297 10.68 1 78.12 89 VAL A CA 1
ATOM 742 C C . VAL A 1 89 ? -1.175 28.094 9.844 1 78.12 89 VAL A C 1
ATOM 744 O O . VAL A 1 89 ? -0.107 28.125 9.227 1 78.12 89 VAL A O 1
ATOM 747 N N . ASN A 1 90 ? -2.186 27.234 9.656 1 86 90 ASN A N 1
ATOM 748 C CA . ASN A 1 90 ? -1.729 25.953 9.117 1 86 90 ASN A CA 1
ATOM 749 C C . ASN A 1 90 ? -2.314 25.688 7.73 1 86 90 ASN A C 1
ATOM 751 O O . ASN A 1 90 ? -2.246 24.562 7.227 1 86 90 ASN A O 1
ATOM 755 N N . ILE A 1 91 ? -2.775 26.734 7.145 1 89.69 91 ILE A N 1
ATOM 756 C CA . ILE A 1 91 ? -3.379 26.609 5.82 1 89.69 91 ILE A CA 1
ATOM 757 C C . ILE A 1 91 ? -2.336 26.109 4.824 1 89.69 91 ILE A C 1
ATOM 759 O O . ILE A 1 91 ? -2.643 25.297 3.945 1 89.69 91 ILE A O 1
ATOM 763 N N . ASP A 1 92 ? -1.19 26.656 4.965 1 89.94 92 ASP A N 1
ATOM 764 C CA . ASP A 1 92 ? -0.117 26.297 4.043 1 89.94 92 ASP A CA 1
ATOM 765 C C . ASP A 1 92 ? 0.23 24.812 4.16 1 89.94 92 ASP A C 1
ATOM 767 O O . ASP A 1 92 ? 0.591 24.172 3.166 1 89.94 92 ASP A O 1
ATOM 771 N N . ARG A 1 93 ? 0.1 24.297 5.316 1 93.31 93 ARG A N 1
ATOM 772 C CA . ARG A 1 93 ? 0.389 22.891 5.535 1 93.31 93 ARG A CA 1
ATOM 773 C C . ARG A 1 93 ? -0.654 22 4.859 1 93.31 93 ARG A C 1
ATOM 775 O O . ARG A 1 93 ? -0.317 20.969 4.273 1 93.31 93 ARG A O 1
ATOM 782 N N . PHE A 1 94 ? -1.832 22.422 4.879 1 95 94 PHE A N 1
ATOM 783 C CA . PHE A 1 94 ? -2.883 21.656 4.215 1 95 94 PHE A CA 1
ATOM 784 C C . PHE A 1 94 ? -2.73 21.734 2.699 1 95 94 PHE A C 1
ATOM 786 O O . PHE A 1 94 ? -2.963 20.75 1.997 1 95 94 PHE A O 1
ATOM 793 N N . PHE A 1 95 ? -2.336 22.891 2.271 1 93.38 95 PHE A N 1
ATOM 794 C CA . PHE A 1 95 ? -2.082 23.031 0.842 1 93.38 95 PHE A CA 1
ATOM 795 C C . PHE A 1 95 ? -0.937 22.141 0.403 1 93.38 95 PHE A C 1
ATOM 797 O O . PHE A 1 95 ? -1.024 21.469 -0.63 1 93.38 95 PHE A O 1
ATOM 804 N N . ALA A 1 96 ? 0.085 22.141 1.213 1 94.12 96 ALA A N 1
ATOM 805 C CA . ALA A 1 96 ? 1.226 21.281 0.912 1 94.12 96 ALA A CA 1
ATOM 806 C C . ALA A 1 96 ? 0.815 19.797 0.909 1 94.12 96 ALA A C 1
ATOM 808 O O . ALA A 1 96 ? 1.258 19.031 0.055 1 94.12 96 ALA A O 1
ATOM 809 N N . ALA A 1 97 ? 0.008 19.438 1.84 1 97.06 97 ALA A N 1
ATOM 810 C CA . ALA A 1 97 ? -0.5 18.062 1.902 1 97.06 97 ALA A CA 1
ATOM 811 C C . ALA A 1 97 ? -1.276 17.719 0.637 1 97.06 97 ALA A C 1
ATOM 813 O O . ALA A 1 97 ? -1.099 16.625 0.076 1 97.06 97 ALA A O 1
ATOM 814 N N . TYR A 1 98 ? -2.055 18.641 0.155 1 96.19 98 TYR A N 1
ATOM 815 C CA . TYR A 1 98 ? -2.828 18.453 -1.067 1 96.19 98 TYR A CA 1
ATOM 816 C C . TYR A 1 98 ? -1.911 18.234 -2.264 1 96.19 98 TYR A C 1
ATOM 818 O O . TYR A 1 98 ? -2.123 17.312 -3.057 1 96.19 98 TYR A O 1
ATOM 826 N N . ILE A 1 99 ? -0.957 19.047 -2.354 1 95 99 ILE A N 1
ATOM 827 C CA . ILE A 1 99 ? -0.032 18.984 -3.48 1 95 99 ILE A CA 1
ATOM 828 C C . ILE A 1 99 ? 0.69 17.641 -3.477 1 95 99 ILE A C 1
ATOM 830 O O . ILE A 1 99 ? 0.749 16.953 -4.5 1 95 99 ILE A O 1
ATOM 834 N N . ASP A 1 100 ? 1.188 17.266 -2.307 1 96.62 100 ASP A N 1
ATOM 835 C CA . ASP A 1 100 ? 1.928 16.016 -2.195 1 96.62 100 ASP A CA 1
ATOM 836 C C . ASP A 1 100 ? 1.04 14.82 -2.541 1 96.62 100 ASP A C 1
ATOM 838 O O . ASP A 1 100 ? 1.451 13.93 -3.289 1 96.62 100 ASP A O 1
ATOM 842 N N . ALA A 1 101 ? -0.142 14.773 -2.027 1 97.62 101 ALA A N 1
ATOM 843 C CA . ALA A 1 101 ? -1.062 13.672 -2.311 1 97.62 101 ALA A CA 1
ATOM 844 C C . ALA A 1 101 ? -1.422 13.625 -3.793 1 97.62 101 ALA A C 1
ATOM 846 O O . ALA A 1 101 ? -1.48 12.547 -4.391 1 97.62 101 ALA A O 1
ATOM 847 N N . SER A 1 102 ? -1.64 14.781 -4.363 1 96 102 SER A N 1
ATOM 848 C CA . SER A 1 102 ? -1.964 14.859 -5.785 1 96 102 SER A CA 1
ATOM 849 C C . SER A 1 102 ? -0.818 14.336 -6.645 1 96 102 SER A C 1
ATOM 851 O O . SER A 1 102 ? -1.043 13.586 -7.598 1 96 102 SER A O 1
ATOM 853 N N . GLU A 1 103 ? 0.337 14.742 -6.258 1 93.44 103 GLU A N 1
ATOM 854 C CA . GLU A 1 103 ? 1.506 14.266 -6.992 1 93.44 103 GLU A CA 1
ATOM 855 C C . GLU A 1 103 ? 1.686 12.758 -6.832 1 93.44 103 GLU A C 1
ATOM 857 O O . GLU A 1 103 ? 2.041 12.062 -7.785 1 93.44 103 GLU A O 1
ATOM 862 N N . ALA A 1 104 ? 1.48 12.281 -5.605 1 95 104 ALA A N 1
ATOM 863 C CA . ALA A 1 104 ? 1.569 10.844 -5.355 1 95 104 ALA A CA 1
ATOM 864 C C . ALA A 1 104 ? 0.581 10.078 -6.23 1 95 104 ALA A C 1
ATOM 866 O O . ALA A 1 104 ? 0.908 9.016 -6.758 1 95 104 ALA A O 1
ATOM 867 N N . LEU A 1 105 ? -0.592 10.617 -6.48 1 95.56 105 LEU A N 1
ATOM 868 C CA . LEU A 1 105 ? -1.658 9.945 -7.223 1 95.56 105 LEU A CA 1
ATOM 869 C C . LEU A 1 105 ? -1.352 9.93 -8.719 1 95.56 105 LEU A C 1
ATOM 871 O O . LEU A 1 105 ? -1.84 9.062 -9.445 1 95.56 105 LEU A O 1
ATOM 875 N N . LYS A 1 106 ? -0.571 10.883 -9.172 1 91.06 106 LYS A N 1
ATOM 876 C CA . LYS A 1 106 ? -0.11 10.836 -10.555 1 91.06 106 LYS A CA 1
ATOM 877 C C . LYS A 1 106 ? 0.802 9.633 -10.789 1 91.06 106 LYS A C 1
ATOM 879 O O . LYS A 1 106 ? 0.812 9.062 -11.875 1 91.06 106 LYS A O 1
ATOM 884 N N . LEU A 1 107 ? 1.548 9.328 -9.719 1 87.19 107 LEU A N 1
ATOM 885 C CA . LEU A 1 107 ? 2.5 8.227 -9.797 1 87.19 107 LEU A CA 1
ATOM 886 C C . LEU A 1 107 ? 1.822 6.902 -9.477 1 87.19 107 LEU A C 1
ATOM 888 O O . LEU A 1 107 ? 2.18 5.863 -10.039 1 87.19 107 LEU A O 1
ATOM 892 N N . ASP A 1 108 ? 0.905 6.902 -8.539 1 89.56 108 ASP A N 1
ATOM 893 C CA . ASP A 1 108 ? 0.124 5.738 -8.125 1 89.56 108 ASP A CA 1
ATOM 894 C C . ASP A 1 108 ? -1.35 6.102 -7.953 1 89.56 108 ASP A C 1
ATOM 896 O O . ASP A 1 108 ? -1.806 6.355 -6.836 1 89.56 108 ASP A O 1
ATOM 900 N N . PRO A 1 109 ? -2.049 5.918 -8.992 1 92.38 109 PRO A N 1
ATOM 901 C CA . PRO A 1 109 ? -3.443 6.367 -8.984 1 92.38 109 PRO A CA 1
ATOM 902 C C . PRO A 1 109 ? -4.32 5.535 -8.047 1 92.38 109 PRO A C 1
ATOM 904 O O . PRO A 1 109 ? -5.438 5.945 -7.719 1 92.38 109 PRO A O 1
ATOM 907 N N . ASN A 1 110 ? -3.863 4.41 -7.582 1 89.5 110 ASN A N 1
ATOM 908 C CA . ASN A 1 110 ? -4.676 3.527 -6.754 1 89.5 110 ASN A CA 1
ATOM 909 C C . ASN A 1 110 ? -4.23 3.557 -5.297 1 89.5 110 ASN A C 1
ATOM 911 O O . ASN A 1 110 ? -4.5 2.617 -4.543 1 89.5 110 ASN A O 1
ATOM 915 N N . SER A 1 111 ? -3.529 4.555 -4.961 1 92.44 111 SER A N 1
ATOM 916 C CA . SER A 1 111 ? -3.102 4.684 -3.57 1 92.44 111 SER A CA 1
ATOM 917 C C . SER A 1 111 ? -4.262 5.094 -2.67 1 92.44 111 SER A C 1
ATOM 919 O O . SER A 1 111 ? -4.688 6.254 -2.684 1 92.44 111 SER A O 1
ATOM 921 N N . PHE A 1 112 ? -4.699 4.184 -1.813 1 93.25 112 PHE A N 1
ATOM 922 C CA . PHE A 1 112 ? -5.766 4.453 -0.856 1 93.25 112 PHE A CA 1
ATOM 923 C C . PHE A 1 112 ? -5.402 5.633 0.04 1 93.25 112 PHE A C 1
ATOM 925 O O . PHE A 1 112 ? -6.215 6.539 0.236 1 93.25 112 PHE A O 1
ATOM 932 N N . ARG A 1 113 ? -4.195 5.586 0.446 1 94.38 113 ARG A N 1
ATOM 933 C CA . ARG A 1 113 ? -3.754 6.598 1.404 1 94.38 113 ARG A CA 1
ATOM 934 C C . ARG A 1 113 ? -3.676 7.973 0.753 1 94.38 113 ARG A C 1
ATOM 936 O O . ARG A 1 113 ? -4.137 8.961 1.327 1 94.38 113 ARG A O 1
ATOM 943 N N . ALA A 1 114 ? -3.094 7.996 -0.438 1 96.81 114 ALA A N 1
ATOM 944 C CA . ALA A 1 114 ? -2.951 9.273 -1.121 1 96.81 114 ALA A CA 1
ATOM 945 C C . ALA A 1 114 ? -4.316 9.906 -1.401 1 96.81 114 ALA A C 1
ATOM 947 O O . ALA A 1 114 ? -4.5 11.109 -1.22 1 96.81 114 ALA A O 1
ATOM 948 N N . LEU A 1 115 ? -5.32 9.117 -1.792 1 97.31 115 LEU A N 1
ATOM 949 C CA . LEU A 1 115 ? -6.668 9.617 -2.023 1 97.31 115 LEU A CA 1
ATOM 950 C C . LEU A 1 115 ? -7.289 10.125 -0.728 1 97.31 115 LEU A C 1
ATOM 952 O O . LEU A 1 115 ? -7.902 11.195 -0.708 1 97.31 115 LEU A O 1
ATOM 956 N N . PHE A 1 116 ? -7.086 9.398 0.299 1 97.62 116 PHE A N 1
ATOM 957 C CA . PHE A 1 116 ? -7.641 9.773 1.596 1 97.62 116 PHE A CA 1
ATOM 958 C C . PHE A 1 116 ? -7.035 11.086 2.084 1 97.62 116 PHE A C 1
ATOM 960 O O . PHE A 1 116 ? -7.754 11.977 2.537 1 97.62 116 PHE A O 1
ATOM 967 N N . PHE A 1 117 ? -5.746 11.188 1.945 1 98.06 117 PHE A N 1
ATOM 968 C CA . PHE A 1 117 ? -5.055 12.375 2.438 1 98.06 117 PHE A CA 1
ATOM 969 C C . PHE A 1 117 ? -5.383 13.586 1.576 1 98.06 117 PHE A C 1
ATOM 971 O O . PHE A 1 117 ? -5.488 14.703 2.084 1 98.06 117 PHE A O 1
ATOM 978 N N . LYS A 1 118 ? -5.543 13.336 0.269 1 98 118 LYS A N 1
ATOM 979 C CA . LYS A 1 118 ? -5.98 14.422 -0.604 1 98 118 LYS A CA 1
ATOM 980 C C . LYS A 1 118 ? -7.344 14.961 -0.178 1 98 118 LYS A C 1
ATOM 982 O O . LYS A 1 118 ? -7.543 16.172 -0.092 1 98 118 LYS A O 1
ATOM 987 N N . GLY A 1 119 ? -8.234 14.039 0.101 1 98 119 GLY A N 1
ATOM 988 C CA . GLY A 1 119 ? -9.547 14.43 0.584 1 98 119 GLY A CA 1
ATOM 989 C C . GLY A 1 119 ? -9.5 15.188 1.896 1 98 119 GLY A C 1
ATOM 990 O O . GLY A 1 119 ? -10.18 16.203 2.053 1 98 119 GLY A O 1
ATOM 991 N N . LYS A 1 120 ? -8.695 14.695 2.799 1 97.19 120 LYS A N 1
ATOM 992 C CA . LYS A 1 120 ? -8.562 15.359 4.094 1 97.19 120 LYS A CA 1
ATOM 993 C C . LYS A 1 120 ? -8.008 16.766 3.936 1 97.19 120 LYS A C 1
ATOM 995 O O . LYS A 1 120 ? -8.477 17.703 4.594 1 97.19 120 LYS A O 1
ATOM 1000 N N . ALA A 1 121 ? -7.004 16.891 3.1 1 97.12 121 ALA A N 1
ATOM 1001 C CA . ALA A 1 121 ? -6.402 18.203 2.857 1 97.12 121 ALA A CA 1
ATOM 1002 C C . ALA A 1 121 ? -7.418 19.172 2.252 1 97.12 121 ALA A C 1
ATOM 1004 O O . ALA A 1 121 ? -7.539 20.312 2.699 1 97.12 121 ALA A O 1
ATOM 1005 N N . LEU A 1 122 ? -8.172 18.734 1.272 1 96.5 122 LEU A N 1
ATOM 1006 C CA . LEU A 1 122 ? -9.195 19.547 0.623 1 96.5 122 LEU A CA 1
ATOM 1007 C C . LEU A 1 122 ? -10.266 19.984 1.619 1 96.5 122 LEU A C 1
ATOM 1009 O O . LEU A 1 122 ? -10.703 21.125 1.616 1 96.5 122 LEU A O 1
ATOM 1013 N N . ALA A 1 123 ? -10.68 19.062 2.461 1 95.69 123 ALA A N 1
ATOM 1014 C CA . ALA A 1 123 ? -11.672 19.375 3.488 1 95.69 123 ALA A CA 1
ATOM 1015 C C . ALA A 1 123 ? -11.148 20.438 4.453 1 95.69 123 ALA A C 1
ATOM 1017 O O . ALA A 1 123 ? -11.867 21.359 4.809 1 95.69 123 ALA A O 1
ATOM 1018 N N . ALA A 1 124 ? -9.906 20.297 4.84 1 93.94 124 ALA A N 1
ATOM 1019 C CA . ALA A 1 124 ? -9.297 21.25 5.758 1 93.94 124 ALA A CA 1
ATOM 1020 C C . ALA A 1 124 ? -9.203 22.641 5.125 1 93.94 124 ALA 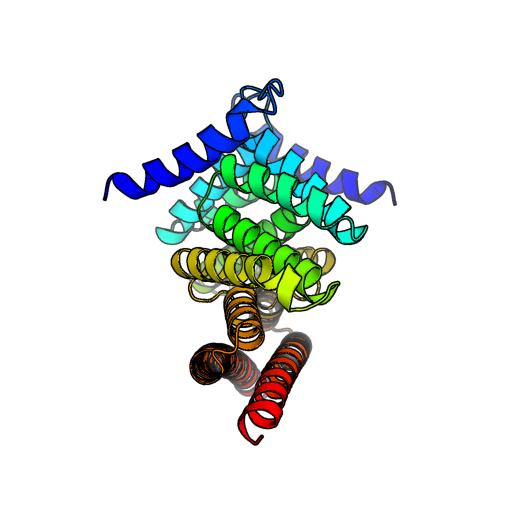A C 1
ATOM 1022 O O . ALA A 1 124 ? -9.289 23.656 5.824 1 93.94 124 ALA A O 1
ATOM 1023 N N . LEU A 1 125 ? -9.109 22.672 3.781 1 93.75 125 LEU A N 1
ATOM 1024 C CA . LEU A 1 125 ? -8.984 23.922 3.045 1 93.75 125 LEU A CA 1
ATOM 1025 C C . LEU A 1 125 ? -10.359 24.5 2.723 1 93.75 125 LEU A C 1
ATOM 1027 O O . LEU A 1 125 ? -10.461 25.594 2.174 1 93.75 125 LEU A O 1
ATOM 1031 N N . GLY A 1 126 ? -11.398 23.703 2.994 1 92.12 126 GLY A N 1
ATOM 1032 C CA . GLY A 1 126 ? -12.75 24.203 2.803 1 92.12 126 GLY A CA 1
ATOM 1033 C C . GLY A 1 126 ? -13.344 23.828 1.456 1 92.12 126 GLY A C 1
ATOM 1034 O O . GLY A 1 126 ? -14.438 24.266 1.107 1 92.12 126 GLY A O 1
ATOM 1035 N N . PHE A 1 127 ? -12.625 23.094 0.667 1 94.31 127 PHE A N 1
ATOM 1036 C CA . PHE A 1 127 ? -13.133 22.609 -0.61 1 94.31 127 PHE A CA 1
ATOM 1037 C C . PHE A 1 127 ? -13.906 21.312 -0.424 1 94.31 127 PHE A C 1
ATOM 1039 O O . PHE A 1 127 ? -13.5 20.266 -0.922 1 94.31 127 PHE A O 1
ATOM 1046 N N . TYR A 1 128 ? -15.078 21.422 0.108 1 95.5 128 TYR A N 1
ATOM 1047 C CA . TYR A 1 128 ? -15.828 20.266 0.579 1 95.5 128 TYR A CA 1
ATOM 1048 C C . TYR A 1 128 ? -16.328 19.422 -0.591 1 95.5 128 TYR A C 1
ATOM 1050 O O . TYR A 1 128 ? -16.281 18.188 -0.54 1 95.5 128 TYR A O 1
ATOM 1058 N N . SER A 1 129 ? -16.797 20.016 -1.648 1 95.5 129 SER A N 1
ATOM 1059 C CA . SER A 1 129 ? -17.281 19.266 -2.803 1 95.5 129 SER A CA 1
ATOM 1060 C C . SER A 1 129 ? -16.172 18.422 -3.426 1 95.5 129 SER A C 1
ATOM 1062 O O . SER A 1 129 ? -16.359 17.25 -3.723 1 95.5 129 SER A O 1
ATOM 1064 N N . LYS A 1 130 ? -15.031 19.062 -3.547 1 96.44 130 LYS A N 1
ATOM 1065 C CA . LYS A 1 130 ? -13.883 18.359 -4.113 1 96.44 130 LYS A CA 1
ATOM 1066 C C . LYS A 1 130 ? -13.406 17.25 -3.176 1 96.44 130 LYS A C 1
ATOM 1068 O O . LYS A 1 130 ? -12.969 16.188 -3.631 1 96.44 130 LYS A O 1
ATOM 1073 N N . ALA A 1 131 ? -13.414 17.5 -1.893 1 97.19 131 ALA A N 1
ATOM 1074 C CA . ALA A 1 131 ? -13.062 16.484 -0.909 1 97.19 131 ALA A CA 1
ATOM 1075 C C . ALA A 1 131 ? -13.984 15.266 -1.023 1 97.19 131 ALA A C 1
ATOM 1077 O O . ALA A 1 131 ? -13.516 14.125 -1.031 1 97.19 131 ALA A O 1
ATOM 1078 N N . ARG A 1 132 ? -15.266 15.531 -1.152 1 96 132 ARG A N 1
ATOM 1079 C CA . ARG A 1 132 ? -16.234 14.453 -1.301 1 96 132 ARG A CA 1
ATOM 1080 C C . ARG A 1 132 ? -15.961 13.633 -2.553 1 96 132 ARG A C 1
ATOM 1082 O O . ARG A 1 132 ? -16.094 12.406 -2.537 1 96 132 ARG A O 1
ATOM 1089 N N . ASP A 1 133 ? -15.609 14.336 -3.594 1 96 133 ASP A N 1
ATOM 1090 C CA . ASP A 1 133 ? -15.273 13.633 -4.832 1 96 133 ASP A CA 1
ATOM 1091 C C . ASP A 1 133 ? -14.094 12.688 -4.629 1 96 133 ASP A C 1
ATOM 1093 O O . ASP A 1 133 ? -14.086 11.57 -5.137 1 96 133 ASP A O 1
ATOM 1097 N N . CYS A 1 134 ? -13.094 13.125 -3.895 1 96.94 134 CYS A N 1
ATOM 1098 C CA . CYS A 1 134 ? -11.938 12.289 -3.586 1 96.94 134 CYS A CA 1
ATOM 1099 C C . CYS A 1 134 ? -12.359 11.047 -2.809 1 96.94 134 CYS A C 1
ATOM 1101 O O . CYS A 1 134 ? -11.938 9.938 -3.129 1 96.94 134 CYS A O 1
ATOM 1103 N N . TYR A 1 135 ? -13.188 11.234 -1.825 1 97.19 135 TYR A N 1
ATOM 1104 C CA . TYR A 1 135 ? -13.633 10.117 -0.993 1 97.19 135 TYR A CA 1
ATOM 1105 C C . TYR A 1 135 ? -14.516 9.164 -1.783 1 97.19 135 TYR A C 1
ATOM 1107 O O . TYR A 1 135 ? -14.484 7.949 -1.561 1 97.19 135 TYR A O 1
ATOM 1115 N N . LYS A 1 136 ? -15.273 9.703 -2.719 1 95.88 136 LYS A N 1
ATOM 1116 C CA . LYS A 1 136 ? -16.062 8.836 -3.596 1 95.88 136 LYS A CA 1
ATOM 1117 C C . LYS A 1 136 ? -15.156 7.965 -4.465 1 95.88 136 LYS A C 1
ATOM 1119 O O . LYS A 1 136 ? -15.438 6.781 -4.664 1 95.88 136 LYS A O 1
ATOM 1124 N N . ASP A 1 137 ? -14.141 8.602 -4.965 1 96.56 137 ASP A N 1
ATOM 1125 C CA . ASP A 1 137 ? -13.164 7.828 -5.719 1 96.56 137 ASP A CA 1
ATOM 1126 C C . ASP A 1 137 ? -12.539 6.73 -4.855 1 96.56 137 ASP A C 1
ATOM 1128 O O . ASP A 1 137 ? -12.328 5.609 -5.324 1 96.56 137 ASP A O 1
ATOM 1132 N N . LEU A 1 138 ? -12.227 7.062 -3.67 1 97.06 138 LEU A N 1
ATOM 1133 C CA . LEU A 1 138 ? -11.664 6.098 -2.732 1 97.06 138 LEU A CA 1
ATOM 1134 C C . LEU A 1 138 ? -12.656 4.969 -2.457 1 97.06 138 LEU A C 1
ATOM 1136 O O . LEU A 1 138 ? -12.266 3.799 -2.406 1 97.06 138 LEU A O 1
ATOM 1140 N N . LEU A 1 139 ? -13.93 5.281 -2.301 1 96.44 139 LEU A N 1
ATOM 1141 C CA . LEU A 1 139 ? -14.953 4.27 -2.061 1 96.44 139 LEU A CA 1
ATOM 1142 C C . LEU A 1 139 ? -15.062 3.316 -3.244 1 96.44 139 LEU A C 1
ATOM 1144 O O . LEU A 1 139 ? -15.289 2.119 -3.062 1 96.44 139 LEU A O 1
ATOM 1148 N N . LYS A 1 140 ? -14.938 3.859 -4.414 1 96.31 140 LYS A N 1
ATOM 1149 C CA . LYS A 1 140 ? -14.953 3.006 -5.598 1 96.31 140 LYS A CA 1
ATOM 1150 C C . LYS A 1 140 ? -13.82 1.984 -5.551 1 96.31 140 LYS A C 1
ATOM 1152 O O . LYS A 1 140 ? -14.008 0.821 -5.914 1 96.31 140 LYS A O 1
ATOM 1157 N N . LEU A 1 141 ? -12.656 2.451 -5.168 1 95.25 141 LEU A N 1
ATOM 1158 C CA . LEU A 1 141 ? -11.523 1.547 -5.051 1 95.25 141 LEU A CA 1
ATOM 1159 C C . LEU A 1 141 ? -11.781 0.481 -3.99 1 95.25 141 LEU A C 1
ATOM 1161 O O . LEU A 1 141 ? -11.438 -0.688 -4.184 1 95.25 141 LEU A O 1
ATOM 1165 N N . ILE A 1 142 ? -12.344 0.879 -2.928 1 95.19 142 ILE A N 1
ATOM 1166 C CA . ILE A 1 142 ? -12.68 -0.035 -1.84 1 95.19 142 ILE A CA 1
ATOM 1167 C C . ILE A 1 142 ? -13.688 -1.073 -2.326 1 95.19 142 ILE A C 1
ATOM 1169 O O . ILE A 1 142 ? -13.547 -2.266 -2.047 1 95.19 142 ILE A O 1
ATOM 1173 N N . GLN A 1 143 ? -14.648 -0.61 -3.029 1 95.56 143 GLN A N 1
ATOM 1174 C CA . GLN A 1 143 ? -15.672 -1.507 -3.568 1 95.56 143 GLN A CA 1
ATOM 1175 C C . GLN A 1 143 ? -15.055 -2.516 -4.535 1 95.56 143 GLN A C 1
ATOM 1177 O O . GLN A 1 143 ? -15.477 -3.674 -4.578 1 95.56 143 GLN A O 1
ATOM 1182 N N . LYS A 1 144 ? -14.203 -2.035 -5.309 1 94.69 144 LYS A N 1
ATOM 1183 C CA . LYS A 1 144 ? -13.516 -2.934 -6.23 1 94.69 144 LYS A CA 1
ATOM 1184 C C . LYS A 1 144 ? -12.766 -4.027 -5.473 1 94.69 144 LYS A C 1
ATOM 1186 O O . LYS A 1 144 ? -12.797 -5.195 -5.867 1 94.69 144 LYS A O 1
ATOM 1191 N N . GLU A 1 145 ? -12.055 -3.605 -4.434 1 93.25 145 GLU A N 1
ATOM 1192 C CA . GLU A 1 145 ? -11.344 -4.586 -3.621 1 93.25 145 GLU A CA 1
ATOM 1193 C C . GLU A 1 145 ? -12.305 -5.57 -2.965 1 93.25 145 GLU A C 1
ATOM 1195 O O . GLU A 1 145 ? -12.039 -6.773 -2.924 1 93.25 145 GLU A O 1
ATOM 1200 N N . ASP A 1 146 ? -13.367 -5.066 -2.48 1 93.94 146 ASP A N 1
ATOM 1201 C CA . ASP A 1 146 ? -14.398 -5.895 -1.86 1 93.94 146 ASP A CA 1
ATOM 1202 C C . ASP A 1 146 ? -14.938 -6.934 -2.844 1 93.94 146 ASP A C 1
ATOM 1204 O O . ASP A 1 146 ? -15.086 -8.109 -2.498 1 93.94 146 ASP A O 1
ATOM 1208 N N . LYS A 1 147 ? -15.188 -6.5 -3.988 1 95 147 LYS A N 1
ATOM 1209 C CA . LYS A 1 147 ? -15.695 -7.398 -5.02 1 95 147 LYS A CA 1
ATOM 1210 C C . LYS A 1 147 ? -14.68 -8.484 -5.348 1 95 147 LYS A C 1
ATOM 1212 O O . LYS A 1 147 ? -15.039 -9.664 -5.473 1 95 147 LYS A O 1
ATOM 1217 N N . SER A 1 148 ? -13.469 -8.102 -5.523 1 94.06 148 SER A N 1
ATOM 1218 C CA . SER A 1 148 ? -12.414 -9.055 -5.836 1 94.06 148 SER A CA 1
ATOM 1219 C C . SER A 1 148 ? -12.297 -10.125 -4.75 1 94.06 148 SER A C 1
ATOM 1221 O O . SER A 1 148 ? -12.125 -11.305 -5.047 1 94.06 148 SER A O 1
ATOM 1223 N N . VAL A 1 149 ? -12.352 -9.719 -3.543 1 95.25 149 VAL A N 1
ATOM 1224 C CA . VAL A 1 149 ? -12.227 -10.641 -2.418 1 95.25 149 VAL A CA 1
ATOM 1225 C C . VAL A 1 149 ? -13.438 -11.578 -2.381 1 95.25 149 VAL A C 1
ATOM 1227 O O . VAL A 1 149 ? -13.289 -12.789 -2.203 1 95.25 149 VAL A O 1
ATOM 1230 N N . ASN A 1 150 ? -14.594 -11.055 -2.588 1 95.12 150 ASN A N 1
ATOM 1231 C CA . ASN A 1 150 ? -15.805 -11.875 -2.574 1 95.12 150 ASN A CA 1
ATOM 1232 C C . ASN A 1 150 ? -15.82 -12.867 -3.732 1 95.12 150 ASN A C 1
ATOM 1234 O O . ASN A 1 150 ? -16.297 -13.992 -3.586 1 95.12 150 ASN A O 1
ATOM 1238 N N . GLU A 1 151 ? -15.32 -12.422 -4.828 1 95 151 GLU A N 1
ATOM 1239 C CA . GLU A 1 151 ? -15.18 -13.344 -5.949 1 95 151 GLU A CA 1
ATOM 1240 C C . GLU A 1 151 ? -14.227 -14.484 -5.605 1 95 151 GLU A C 1
ATOM 1242 O O . GLU A 1 151 ? -14.469 -15.633 -5.98 1 95 151 GLU A O 1
ATOM 1247 N N . ALA A 1 152 ? -13.172 -14.148 -4.93 1 93.94 152 ALA A N 1
ATOM 1248 C CA . ALA A 1 152 ? -12.219 -15.18 -4.52 1 93.94 152 ALA A CA 1
ATOM 1249 C C . ALA A 1 152 ? -12.852 -16.156 -3.535 1 93.94 152 ALA A C 1
ATOM 1251 O O . ALA A 1 152 ? -12.633 -17.359 -3.619 1 93.94 152 ALA A O 1
ATOM 1252 N N . ILE A 1 153 ? -13.633 -15.695 -2.623 1 94.44 153 ILE A N 1
ATOM 1253 C CA . ILE A 1 153 ? -14.336 -16.531 -1.654 1 94.44 153 ILE A CA 1
ATOM 1254 C C . ILE A 1 153 ? -15.344 -17.422 -2.377 1 94.44 153 ILE A C 1
ATOM 1256 O O . ILE A 1 153 ? -15.438 -18.625 -2.088 1 94.44 153 ILE A O 1
ATOM 1260 N N . ALA A 1 154 ? -16.047 -16.797 -3.334 1 93.19 154 ALA A N 1
ATOM 1261 C CA . ALA A 1 154 ? -17.016 -17.562 -4.109 1 93.19 154 ALA A CA 1
ATOM 1262 C C . ALA A 1 154 ? -16.344 -18.703 -4.867 1 93.19 154 ALA A C 1
ATOM 1264 O O . ALA A 1 154 ? -16.891 -19.797 -4.977 1 93.19 154 ALA A O 1
ATOM 1265 N N . ALA A 1 155 ? -15.203 -18.422 -5.371 1 90.75 155 ALA A N 1
ATOM 1266 C CA . ALA A 1 155 ? -14.445 -19.438 -6.105 1 90.75 155 ALA A CA 1
ATOM 1267 C C . ALA A 1 155 ? -14.07 -20.609 -5.195 1 90.75 155 ALA A C 1
ATOM 1269 O O . ALA A 1 155 ? -14.078 -21.766 -5.625 1 90.75 155 ALA A O 1
ATOM 1270 N N . ILE A 1 156 ? -13.766 -20.359 -3.963 1 91.19 156 ILE A N 1
ATOM 1271 C CA . ILE A 1 156 ? -13.414 -21.375 -2.982 1 91.19 156 ILE A CA 1
ATOM 1272 C C . ILE A 1 156 ? -14.664 -22.188 -2.615 1 91.19 156 ILE A C 1
ATOM 1274 O O . ILE A 1 156 ? -14.609 -23.406 -2.521 1 91.19 156 ILE A O 1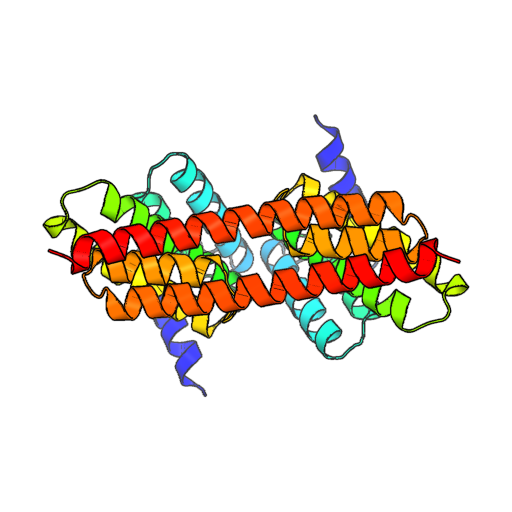
ATOM 1278 N N . ASP A 1 157 ? -15.695 -21.406 -2.383 1 87.81 157 ASP A N 1
ATOM 1279 C CA . ASP A 1 157 ? -16.938 -22.062 -1.979 1 87.81 157 ASP A CA 1
ATOM 1280 C C . ASP A 1 157 ? -17.453 -22.984 -3.08 1 87.81 157 ASP A C 1
ATOM 1282 O O . ASP A 1 157 ? -18.047 -24.031 -2.793 1 87.81 157 ASP A O 1
ATOM 1286 N N . GLY A 1 158 ? -17.266 -22.531 -4.309 1 81 158 GLY A N 1
ATOM 1287 C CA . GLY A 1 158 ? -17.625 -23.406 -5.418 1 81 158 GLY A CA 1
ATOM 1288 C C . GLY A 1 158 ? -16.797 -24.672 -5.473 1 81 158 GLY A C 1
ATOM 1289 O O . GLY A 1 158 ? -17.281 -25.703 -5.957 1 81 158 GLY A O 1
ATOM 1290 N N . LYS A 1 159 ? -15.656 -24.75 -4.945 1 76.25 159 LYS A N 1
ATOM 1291 C CA . LYS A 1 159 ? -14.773 -25.906 -4.973 1 76.25 159 LYS A CA 1
ATOM 1292 C C . LYS A 1 159 ? -15.023 -26.812 -3.77 1 76.25 159 LYS A C 1
ATOM 1294 O O . LYS A 1 159 ? -14.773 -28.016 -3.832 1 76.25 159 LYS A O 1
ATOM 1299 N N . VAL A 1 160 ? -15.32 -26.312 -2.578 1 68.75 160 VAL A N 1
ATOM 1300 C CA . VAL A 1 160 ? -15.602 -27.125 -1.398 1 68.75 160 VAL A CA 1
ATOM 1301 C C . VAL A 1 160 ? -16.906 -27.875 -1.588 1 68.75 160 VAL A C 1
ATOM 1303 O O . VAL A 1 160 ? -17.125 -28.922 -0.972 1 68.75 160 VAL A O 1
ATOM 1306 N N . SER A 1 161 ? -17.875 -27.25 -2.297 1 56.22 161 SER A N 1
ATOM 1307 C CA . SER A 1 161 ? -19.156 -27.953 -2.48 1 56.22 161 SER A CA 1
ATOM 1308 C C . SER A 1 161 ? -18.969 -29.234 -3.283 1 56.22 161 SER A C 1
ATOM 1310 O O . SER A 1 161 ? -19.859 -30.094 -3.295 1 56.22 161 SER A O 1
ATOM 1312 N N . PHE A 1 162 ? -17.875 -29.562 -3.979 1 46.25 162 PHE A N 1
ATOM 1313 C CA . PHE A 1 162 ? -17.812 -30.875 -4.609 1 46.25 162 PHE A CA 1
ATOM 1314 C C . PHE A 1 162 ? -16.953 -31.812 -3.793 1 46.25 162 PHE A C 1
ATOM 1316 O O . PHE A 1 162 ? -16 -31.391 -3.129 1 46.25 162 PHE A O 1
ATOM 1323 N N . MET B 1 1 ? 15.828 -13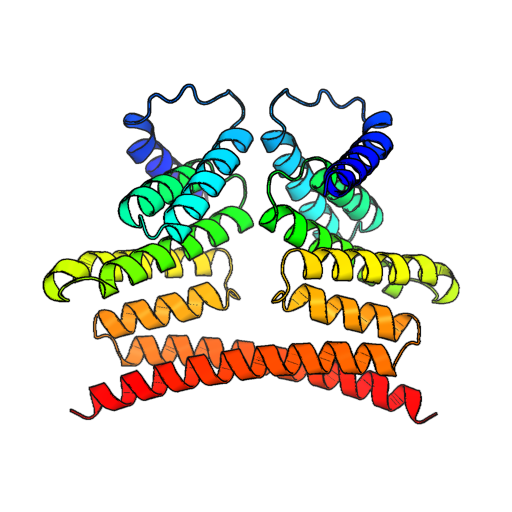.344 19.703 1 19.23 1 MET B N 1
ATOM 1324 C CA . MET B 1 1 ? 15.672 -11.984 19.188 1 19.23 1 MET B CA 1
ATOM 1325 C C . MET B 1 1 ? 16.641 -11.719 18.047 1 19.23 1 MET B C 1
ATOM 1327 O O . MET B 1 1 ? 16.438 -10.805 17.25 1 19.23 1 MET B O 1
ATOM 1331 N N . ALA B 1 2 ? 17.812 -12.328 18.047 1 27.27 2 ALA B N 1
ATOM 1332 C CA . ALA B 1 2 ? 19.109 -12.43 17.375 1 27.27 2 ALA B CA 1
ATOM 1333 C C . ALA B 1 2 ? 19 -13.133 16.031 1 27.27 2 ALA B C 1
ATOM 1335 O O . ALA B 1 2 ? 19.781 -12.867 15.117 1 27.27 2 ALA B O 1
ATOM 1336 N N . ASN B 1 3 ? 18 -14.031 15.891 1 25.3 3 ASN B N 1
ATOM 1337 C CA . ASN B 1 3 ? 18.016 -15.039 14.836 1 25.3 3 ASN B CA 1
ATOM 1338 C C . ASN B 1 3 ? 17.422 -14.5 13.539 1 25.3 3 ASN B C 1
ATOM 1340 O O . ASN B 1 3 ? 17.328 -15.227 12.547 1 25.3 3 ASN B O 1
ATOM 1344 N N . ARG B 1 4 ? 16.672 -13.469 13.695 1 30.44 4 ARG B N 1
ATOM 1345 C CA . ARG B 1 4 ? 15.906 -12.953 12.562 1 30.44 4 ARG B CA 1
ATOM 1346 C C . ARG B 1 4 ? 16.828 -12.305 11.531 1 30.44 4 ARG B C 1
ATOM 1348 O O . ARG B 1 4 ? 16.547 -12.359 10.328 1 30.44 4 ARG B O 1
ATOM 1355 N N . PHE B 1 5 ? 17.922 -11.703 12 1 30.5 5 PHE B N 1
ATOM 1356 C CA . PHE B 1 5 ? 19.016 -11.156 11.203 1 30.5 5 PHE B CA 1
ATOM 1357 C C . PHE B 1 5 ? 19.75 -12.266 10.469 1 30.5 5 PHE B C 1
ATOM 1359 O O . PHE B 1 5 ? 20.234 -12.062 9.359 1 30.5 5 PHE B O 1
ATOM 1366 N N . ILE B 1 6 ? 19.672 -13.367 11.031 1 32.62 6 ILE B N 1
ATOM 1367 C CA . ILE B 1 6 ? 20.484 -14.477 10.531 1 32.62 6 ILE B CA 1
ATOM 1368 C C . ILE B 1 6 ? 19.906 -14.992 9.219 1 32.62 6 ILE B C 1
ATOM 1370 O O . ILE B 1 6 ? 20.641 -15.273 8.273 1 32.62 6 ILE B O 1
ATOM 1374 N N . ASP B 1 7 ? 18.547 -14.953 9.258 1 31.44 7 ASP B N 1
ATOM 1375 C CA . ASP B 1 7 ? 17.969 -15.602 8.078 1 31.44 7 ASP B CA 1
ATOM 1376 C C . ASP B 1 7 ? 18.031 -14.68 6.863 1 31.44 7 ASP B C 1
ATOM 1378 O O . ASP B 1 7 ? 18.266 -15.133 5.742 1 31.44 7 ASP B O 1
ATOM 1382 N N . ALA B 1 8 ? 17.938 -13.453 7.078 1 30.8 8 ALA B N 1
ATOM 1383 C CA . ALA B 1 8 ? 18.188 -12.523 5.977 1 30.8 8 ALA B CA 1
ATOM 1384 C C . ALA B 1 8 ? 19.625 -12.656 5.477 1 30.8 8 ALA B C 1
ATOM 1386 O O . ALA B 1 8 ? 19.875 -12.648 4.266 1 30.8 8 ALA B O 1
ATOM 1387 N N . GLN B 1 9 ? 20.516 -12.828 6.355 1 32.88 9 GLN B N 1
ATOM 1388 C CA . GLN B 1 9 ? 21.906 -13.086 6 1 32.88 9 GLN B CA 1
ATOM 1389 C C . GLN B 1 9 ? 22.031 -14.391 5.211 1 32.88 9 GLN B C 1
ATOM 1391 O O . GLN B 1 9 ? 22.844 -14.484 4.289 1 32.88 9 GLN B O 1
ATOM 1396 N N . ARG B 1 10 ? 21.297 -15.289 5.605 1 34.03 10 ARG B N 1
ATOM 1397 C CA . ARG B 1 10 ? 21.375 -16.547 4.875 1 34.03 10 ARG B CA 1
ATOM 1398 C C . ARG B 1 10 ? 20.875 -16.391 3.443 1 34.03 10 ARG B C 1
ATOM 1400 O O . ARG B 1 10 ? 21.469 -16.922 2.506 1 34.03 10 ARG B O 1
ATOM 1407 N N . ILE B 1 11 ? 19.766 -15.711 3.322 1 32.97 11 ILE B N 1
ATOM 1408 C CA . ILE B 1 11 ? 19.266 -15.492 1.973 1 32.97 11 ILE B CA 1
ATOM 1409 C C . ILE B 1 11 ? 20.25 -14.641 1.184 1 32.97 11 ILE B C 1
ATOM 1411 O O . ILE B 1 11 ? 20.531 -14.93 0.017 1 32.97 11 ILE B O 1
ATOM 1415 N N . ILE B 1 12 ? 20.875 -13.703 1.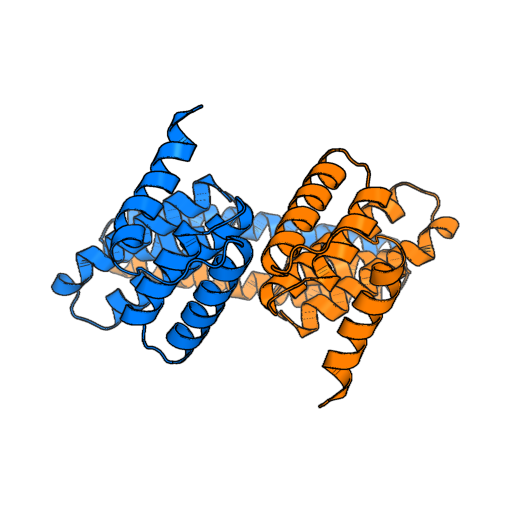881 1 36.28 12 ILE B N 1
ATOM 1416 C CA . ILE B 1 12 ? 21.984 -12.977 1.261 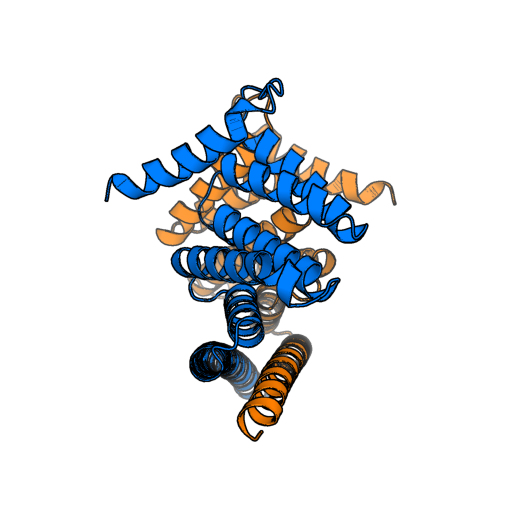1 36.28 12 ILE B CA 1
ATOM 1417 C C . ILE B 1 12 ? 23.109 -13.953 0.917 1 36.28 12 ILE B C 1
ATOM 1419 O O . ILE B 1 12 ? 23.703 -13.867 -0.162 1 36.28 12 ILE B O 1
ATOM 1423 N N . ARG B 1 13 ? 23.375 -14.773 1.83 1 32.34 13 ARG B N 1
ATOM 1424 C CA . ARG B 1 13 ? 24.469 -15.719 1.613 1 32.34 13 ARG B CA 1
ATOM 1425 C C . ARG B 1 13 ? 24.156 -16.641 0.442 1 32.34 13 ARG B C 1
ATOM 1427 O O . ARG B 1 13 ? 25.031 -16.922 -0.386 1 32.34 13 ARG B O 1
ATOM 1434 N N . ILE B 1 14 ? 23.016 -17.188 0.391 1 32.97 14 ILE B N 1
ATOM 1435 C CA . ILE B 1 14 ? 22.766 -18.141 -0.68 1 32.97 14 ILE B CA 1
ATOM 1436 C C . ILE B 1 14 ? 22.812 -17.438 -2.031 1 32.97 14 ILE B C 1
ATOM 1438 O O . ILE B 1 14 ? 23.453 -17.922 -2.971 1 32.97 14 ILE B O 1
ATOM 1442 N N . PHE B 1 15 ? 22.125 -16.391 -2.17 1 31.64 15 PHE B N 1
ATOM 1443 C CA . PHE B 1 15 ? 22.109 -15.742 -3.477 1 31.64 15 PHE B CA 1
ATOM 1444 C C . PHE B 1 15 ? 23.375 -14.914 -3.684 1 31.64 15 PHE B C 1
ATOM 1446 O O . PHE B 1 15 ? 23.812 -14.711 -4.816 1 31.64 15 PHE B O 1
ATOM 1453 N N . GLY B 1 16 ? 23.953 -14.516 -2.654 1 30.88 16 GLY B N 1
ATOM 1454 C CA . GLY B 1 16 ? 25.234 -13.828 -2.777 1 30.88 16 GLY B CA 1
ATOM 1455 C C . GLY B 1 16 ? 26.281 -14.648 -3.494 1 30.88 16 GLY B C 1
ATOM 1456 O O . GLY B 1 16 ? 27.219 -14.102 -4.078 1 30.88 16 GLY B O 1
ATOM 1457 N N . GLU B 1 17 ? 26.344 -15.789 -3.277 1 32.09 17 GLU B N 1
ATOM 1458 C CA . GLU B 1 17 ? 27.422 -16.547 -3.904 1 32.09 17 GLU B CA 1
ATOM 1459 C C . GLU B 1 17 ? 27.391 -16.406 -5.422 1 32.09 17 GLU B C 1
ATOM 1461 O O . GLU B 1 17 ? 28.438 -16.391 -6.078 1 32.09 17 GLU B O 1
ATOM 1466 N N . LYS B 1 18 ? 26.266 -16.672 -6.055 1 32.88 18 LYS B N 1
ATOM 1467 C CA . LYS B 1 18 ? 26.391 -16.75 -7.508 1 32.88 18 LYS B CA 1
ATOM 1468 C C . LYS B 1 18 ? 26.75 -15.398 -8.102 1 32.88 18 LYS B C 1
ATOM 1470 O O . LYS B 1 18 ? 27.406 -15.328 -9.148 1 32.88 18 LYS B O 1
ATOM 1475 N N . TYR B 1 19 ? 26.047 -14.359 -7.934 1 31.5 19 TYR B N 1
ATOM 1476 C CA . TYR B 1 19 ? 26.375 -13.133 -8.656 1 31.5 19 TYR B CA 1
ATOM 1477 C C . TYR B 1 19 ? 27.469 -12.359 -7.93 1 31.5 19 TYR B C 1
ATOM 1479 O O . TYR B 1 19 ? 27.328 -12.031 -6.75 1 31.5 19 TYR B O 1
ATOM 1487 N N . GLU B 1 20 ? 28.672 -12.68 -8.094 1 32 20 GLU B N 1
ATOM 1488 C CA . GLU B 1 20 ? 29.844 -11.867 -7.836 1 32 20 GLU B CA 1
ATOM 1489 C C . GLU B 1 20 ? 29.609 -10.406 -8.195 1 32 20 GLU B C 1
ATOM 1491 O O . GLU B 1 20 ? 30.172 -9.891 -9.156 1 32 20 GLU B O 1
ATOM 1496 N N . ILE B 1 21 ? 28.297 -10.039 -8.57 1 32.44 21 ILE B N 1
ATOM 1497 C CA . ILE B 1 21 ? 28.219 -8.656 -9.031 1 32.44 21 ILE B CA 1
ATOM 1498 C C . ILE B 1 21 ? 28.953 -7.742 -8.055 1 32.44 21 ILE B C 1
ATOM 1500 O O . ILE B 1 21 ? 28.906 -7.965 -6.84 1 32.44 21 ILE B O 1
ATOM 1504 N N . LEU B 1 22 ? 29.875 -7.008 -8.523 1 30.53 22 LEU B N 1
ATOM 1505 C CA . LEU B 1 22 ? 30.5 -5.848 -7.91 1 30.53 22 LEU B CA 1
ATOM 1506 C C . LEU B 1 22 ? 29.5 -5.062 -7.066 1 30.53 22 LEU B C 1
ATOM 1508 O O . LEU B 1 22 ? 28.531 -4.512 -7.594 1 30.53 22 LEU B O 1
ATOM 1512 N N . ILE B 1 23 ? 28.984 -5.641 -6.051 1 36.84 23 ILE B N 1
ATOM 1513 C CA . ILE B 1 23 ? 28.156 -4.992 -5.035 1 36.84 23 ILE B CA 1
ATOM 1514 C C . ILE B 1 23 ? 28.641 -3.566 -4.805 1 36.84 23 ILE B C 1
ATOM 1516 O O . ILE B 1 23 ? 29.766 -3.355 -4.32 1 36.84 23 ILE B O 1
ATOM 1520 N N . PRO B 1 24 ? 28.375 -2.701 -5.699 1 40.31 24 PRO B N 1
ATOM 1521 C CA . PRO B 1 24 ? 28.797 -1.386 -5.223 1 40.31 24 PRO B CA 1
ATOM 1522 C C . PRO B 1 24 ? 28.578 -1.201 -3.725 1 40.31 24 PRO B C 1
ATOM 1524 O O . PRO B 1 24 ? 27.75 -1.889 -3.127 1 40.31 24 PRO B O 1
ATOM 1527 N N . ASP B 1 25 ? 29.547 -0.813 -2.977 1 46.03 25 ASP B N 1
ATOM 1528 C CA . ASP B 1 25 ? 29.562 -0.513 -1.549 1 46.03 25 ASP B CA 1
ATOM 1529 C C . ASP B 1 25 ? 28.234 0.065 -1.088 1 46.03 25 ASP B C 1
ATOM 1531 O O . ASP B 1 25 ? 28.031 0.303 0.105 1 46.03 25 ASP B O 1
ATOM 1535 N N . ASP B 1 26 ? 27.281 0.344 -2.086 1 52.5 26 ASP B N 1
ATOM 1536 C CA . ASP B 1 26 ? 26.109 1.033 -1.554 1 52.5 26 ASP B CA 1
ATOM 1537 C C . ASP B 1 26 ? 24.859 0.151 -1.643 1 52.5 26 ASP B C 1
ATOM 1539 O O . ASP B 1 26 ? 24.281 0.002 -2.717 1 52.5 26 ASP B O 1
ATOM 1543 N N . PRO B 1 27 ? 24.656 -0.725 -0.62 1 55.5 27 PRO B N 1
ATOM 1544 C CA . PRO B 1 27 ? 23.484 -1.61 -0.555 1 55.5 27 PRO B CA 1
ATOM 1545 C C . PRO B 1 27 ? 22.203 -0.944 -1.065 1 55.5 27 PRO B C 1
ATOM 1547 O O . PRO B 1 27 ? 21.359 -1.609 -1.659 1 55.5 27 PRO B O 1
ATOM 1550 N N . GLY B 1 28 ? 22.078 0.323 -0.958 1 63.56 28 GLY B N 1
ATOM 1551 C CA . GLY B 1 28 ? 20.906 1.024 -1.453 1 63.56 28 GLY B CA 1
ATOM 1552 C C . GLY B 1 28 ? 20.797 1.019 -2.967 1 63.56 28 GLY B C 1
ATOM 1553 O O . GLY B 1 28 ? 19.688 0.939 -3.518 1 63.56 28 GLY B O 1
ATOM 1554 N N . TYR B 1 29 ? 21.953 0.962 -3.484 1 64.56 29 TYR B N 1
ATOM 1555 C CA . TYR B 1 29 ? 21.984 0.927 -4.941 1 64.56 29 TYR B CA 1
ATOM 1556 C C . TYR B 1 29 ? 21.453 -0.404 -5.469 1 64.56 29 TYR B C 1
ATOM 1558 O O . TYR B 1 29 ? 20.641 -0.435 -6.387 1 64.56 29 TYR B O 1
ATOM 1566 N N . TYR B 1 30 ? 21.891 -1.437 -4.859 1 69.31 30 TYR B N 1
ATOM 1567 C CA . TYR B 1 30 ? 21.516 -2.752 -5.359 1 69.31 30 TYR B CA 1
ATOM 1568 C C . TYR B 1 30 ? 20.031 -3.027 -5.086 1 69.31 30 TYR B C 1
ATOM 1570 O O . TYR B 1 30 ? 19.359 -3.674 -5.895 1 69.31 30 TYR B O 1
ATOM 1578 N N . GLU B 1 31 ? 19.562 -2.594 -3.973 1 75.25 31 GLU B N 1
ATOM 1579 C CA . GLU B 1 31 ? 18.141 -2.688 -3.691 1 75.25 31 GLU B CA 1
ATOM 1580 C C . GLU B 1 31 ? 17.312 -2.102 -4.832 1 75.25 31 GLU B C 1
ATOM 1582 O O . GLU B 1 31 ? 16.375 -2.744 -5.328 1 75.25 31 GLU B O 1
ATOM 1587 N N . LYS B 1 32 ? 17.766 -0.986 -5.258 1 75.38 32 LYS B N 1
ATOM 1588 C CA . LYS B 1 32 ? 17.062 -0.286 -6.32 1 75.38 32 LYS B CA 1
ATOM 1589 C C . LYS B 1 32 ? 17.219 -1.001 -7.656 1 75.38 32 LYS B C 1
ATOM 1591 O O . LYS B 1 32 ? 16.25 -1.161 -8.406 1 75.38 32 LYS B O 1
ATOM 1596 N N . LEU B 1 33 ? 18.391 -1.314 -7.906 1 77.31 33 LEU B N 1
ATOM 1597 C CA . LEU B 1 33 ? 18.703 -1.961 -9.18 1 77.31 33 LEU B CA 1
ATOM 1598 C C . LEU B 1 33 ? 17.891 -3.242 -9.344 1 77.31 33 LEU B C 1
ATOM 1600 O O . LEU B 1 33 ? 17.219 -3.436 -10.367 1 77.31 33 LEU B O 1
ATOM 1604 N N . PHE B 1 34 ? 17.875 -4.004 -8.375 1 85 34 PHE B N 1
ATOM 1605 C CA . PHE B 1 34 ? 17.203 -5.293 -8.484 1 85 34 PHE B CA 1
ATOM 1606 C C . PHE B 1 34 ? 15.688 -5.117 -8.477 1 85 34 PHE B C 1
ATOM 1608 O O . PHE B 1 34 ? 14.961 -5.871 -9.133 1 85 34 PHE B O 1
ATOM 1615 N N . THR B 1 35 ? 15.242 -4.152 -7.773 1 86.56 35 THR B N 1
ATOM 1616 C CA . THR B 1 35 ? 13.805 -3.883 -7.77 1 86.56 35 THR B CA 1
ATOM 1617 C C . THR B 1 35 ? 13.336 -3.463 -9.156 1 86.56 35 THR B C 1
ATOM 1619 O O . THR B 1 35 ? 12.328 -3.973 -9.656 1 86.56 35 THR B O 1
ATOM 1622 N N . ARG B 1 36 ? 14.055 -2.578 -9.719 1 82.38 36 ARG B N 1
ATOM 1623 C CA . ARG B 1 36 ? 13.695 -2.104 -11.055 1 82.38 36 ARG B CA 1
ATOM 1624 C C . ARG B 1 36 ? 13.742 -3.24 -12.07 1 82.38 36 ARG B C 1
ATOM 1626 O O . ARG B 1 36 ? 12.859 -3.359 -12.914 1 82.38 36 ARG B O 1
ATOM 1633 N N . ARG B 1 37 ? 14.719 -3.928 -11.969 1 84.88 37 ARG B N 1
ATOM 1634 C CA . ARG B 1 37 ? 14.844 -5.074 -12.867 1 84.88 37 ARG B CA 1
ATOM 1635 C C . ARG B 1 37 ? 13.688 -6.047 -12.68 1 84.88 37 ARG B C 1
ATOM 1637 O O . ARG B 1 37 ? 13.102 -6.508 -13.656 1 84.88 37 ARG B O 1
ATOM 1644 N N . ALA B 1 38 ? 13.406 -6.34 -11.406 1 91.44 38 ALA B N 1
ATOM 1645 C CA . ALA B 1 38 ? 12.328 -7.281 -11.109 1 91.44 38 ALA B CA 1
ATOM 1646 C C . ALA B 1 38 ? 11 -6.797 -11.672 1 91.44 38 ALA B C 1
ATOM 1648 O O . ALA B 1 38 ? 10.258 -7.566 -12.281 1 91.44 38 ALA B O 1
ATOM 1649 N N . PHE B 1 39 ? 10.789 -5.547 -11.555 1 88.12 39 PHE B N 1
ATOM 1650 C CA . PHE B 1 39 ? 9.531 -4.973 -12.023 1 88.12 39 PHE B CA 1
ATOM 1651 C C . PHE B 1 39 ? 9.445 -5.031 -13.539 1 88.12 39 PHE B C 1
ATOM 1653 O O . PHE B 1 39 ? 8.391 -5.363 -14.094 1 88.12 39 PHE B O 1
ATOM 1660 N N . LEU B 1 40 ? 10.469 -4.664 -14.133 1 87.25 40 LEU B N 1
ATOM 1661 C CA . LEU B 1 40 ? 10.492 -4.684 -15.586 1 87.25 40 LEU B CA 1
ATOM 1662 C C . LEU B 1 40 ? 10.281 -6.102 -16.109 1 87.25 40 LEU B C 1
ATOM 1664 O O . LEU B 1 40 ? 9.516 -6.312 -17.047 1 87.25 40 LEU B O 1
ATOM 1668 N N . LEU B 1 41 ? 10.938 -7.012 -15.516 1 90.44 41 LEU B N 1
ATOM 1669 C CA . LEU B 1 41 ? 10.82 -8.406 -15.922 1 90.44 41 LEU B CA 1
ATOM 1670 C C . LEU B 1 41 ? 9.406 -8.93 -15.672 1 90.44 41 LEU B C 1
ATOM 1672 O O . LEU B 1 41 ? 8.852 -9.656 -16.5 1 90.44 41 LEU B O 1
ATOM 1676 N N . PHE B 1 42 ? 8.859 -8.555 -14.594 1 94.12 42 PHE B N 1
ATOM 1677 C CA . PHE B 1 42 ? 7.488 -8.945 -14.281 1 94.12 42 PHE B CA 1
ATOM 1678 C C . PHE B 1 42 ? 6.523 -8.422 -15.336 1 94.12 42 PHE B C 1
ATOM 1680 O O . PHE B 1 42 ? 5.648 -9.156 -15.797 1 94.12 42 PHE B O 1
ATOM 1687 N N . ARG B 1 43 ? 6.723 -7.223 -15.711 1 89.56 43 ARG B N 1
ATOM 1688 C CA . ARG B 1 43 ? 5.863 -6.602 -16.703 1 89.56 43 ARG B CA 1
ATOM 1689 C C . ARG B 1 43 ? 6.004 -7.297 -18.062 1 89.56 43 ARG B C 1
ATOM 1691 O O . ARG B 1 43 ? 5.059 -7.336 -18.844 1 89.56 43 ARG B O 1
ATOM 1698 N N . GLN B 1 44 ? 7.102 -7.793 -18.25 1 92.94 44 GLN B N 1
ATOM 1699 C CA . GLN B 1 44 ? 7.367 -8.508 -19.484 1 92.94 44 GLN B CA 1
ATOM 1700 C C . GLN B 1 44 ? 6.945 -9.969 -19.391 1 92.94 44 GLN B C 1
ATOM 1702 O O . GLN B 1 44 ? 7.16 -10.75 -20.312 1 92.94 44 GLN B O 1
ATOM 1707 N N . GLU B 1 45 ? 6.449 -10.352 -18.266 1 94.75 45 GLU B N 1
ATOM 1708 C CA . GLU B 1 45 ? 5.957 -11.695 -17.969 1 94.75 45 GLU B CA 1
ATOM 1709 C C . GLU B 1 45 ? 7.098 -12.711 -17.938 1 94.75 45 GLU B C 1
ATOM 1711 O O . GLU B 1 45 ? 6.902 -13.883 -18.266 1 94.75 45 GLU B O 1
ATOM 1716 N N . GLU B 1 46 ? 8.289 -12.219 -17.781 1 94.31 46 GLU B N 1
ATOM 1717 C CA . GLU B 1 46 ? 9.438 -13.07 -17.484 1 94.31 46 GLU B CA 1
ATOM 1718 C C . GLU B 1 46 ? 9.531 -13.375 -15.992 1 94.31 46 GLU B C 1
ATOM 1720 O O . GLU B 1 46 ? 10.477 -12.961 -15.32 1 94.31 46 GLU B O 1
ATOM 1725 N N . TYR B 1 47 ? 8.688 -14.219 -15.516 1 95.12 47 TYR B N 1
ATOM 1726 C CA . TYR B 1 47 ? 8.422 -14.375 -14.086 1 95.12 47 TYR B CA 1
ATOM 1727 C C . TYR B 1 47 ? 9.594 -15.055 -13.391 1 95.12 47 TYR B C 1
ATOM 1729 O O . TYR B 1 47 ? 9.953 -14.68 -12.266 1 95.12 47 TYR B O 1
ATOM 1737 N N . GLU B 1 48 ? 10.203 -16.047 -14.055 1 93.38 48 GLU B N 1
ATOM 1738 C CA . GLU B 1 48 ? 11.32 -16.734 -13.422 1 93.38 48 GLU B CA 1
ATOM 1739 C C . GLU B 1 48 ? 12.477 -15.789 -13.148 1 93.38 48 GLU B C 1
ATOM 1741 O O . GLU B 1 48 ? 13.039 -15.781 -12.047 1 93.38 48 GLU B O 1
ATOM 1746 N N . GLU B 1 49 ? 12.758 -15.023 -14.125 1 93.81 49 GLU B N 1
ATOM 1747 C CA . GLU B 1 49 ? 13.828 -14.039 -13.961 1 93.81 49 GLU B CA 1
ATOM 1748 C C . GLU B 1 49 ? 13.43 -12.953 -12.969 1 93.81 49 GLU B C 1
ATOM 1750 O O . GLU B 1 49 ? 14.273 -12.453 -12.219 1 93.81 49 GLU B O 1
ATOM 1755 N N . ALA B 1 50 ? 12.172 -12.547 -13.008 1 95.06 50 ALA B N 1
ATOM 1756 C CA . ALA B 1 50 ? 11.688 -11.578 -12.039 1 95.06 50 ALA B CA 1
ATOM 1757 C C . ALA B 1 50 ? 11.859 -12.086 -10.609 1 95.06 50 ALA B C 1
ATOM 1759 O O . ALA B 1 50 ? 12.266 -11.336 -9.719 1 95.06 50 ALA B O 1
ATOM 1760 N N . LEU B 1 51 ? 11.609 -13.375 -10.406 1 94.19 51 LEU B N 1
ATOM 1761 C CA . LEU B 1 51 ? 11.75 -13.977 -9.086 1 94.19 51 LEU B CA 1
ATOM 1762 C C . LEU B 1 51 ? 13.188 -13.852 -8.586 1 94.19 51 LEU B C 1
ATOM 1764 O O . LEU B 1 51 ? 13.414 -13.539 -7.414 1 94.19 51 LEU B O 1
ATOM 1768 N N . GLU B 1 52 ? 14.086 -14.109 -9.477 1 90.62 52 GLU B N 1
ATOM 1769 C CA . GLU B 1 52 ? 15.492 -13.992 -9.117 1 90.62 52 GLU B CA 1
ATOM 1770 C C . GLU B 1 52 ? 15.844 -12.555 -8.727 1 90.62 52 GLU B C 1
ATOM 1772 O O . GLU B 1 52 ? 16.547 -12.328 -7.738 1 90.62 52 GLU B O 1
ATOM 1777 N N . ALA B 1 53 ? 15.344 -11.688 -9.5 1 91.06 53 ALA B N 1
ATOM 1778 C CA . ALA B 1 53 ? 15.617 -10.281 -9.227 1 91.06 53 ALA B CA 1
ATOM 1779 C C . ALA B 1 53 ? 14.977 -9.836 -7.922 1 91.06 53 ALA B C 1
ATOM 1781 O O . ALA B 1 53 ? 15.586 -9.117 -7.129 1 91.06 53 ALA B O 1
ATOM 1782 N N . TYR B 1 54 ? 13.75 -10.219 -7.68 1 92.94 54 TYR B N 1
ATOM 1783 C CA . TYR B 1 54 ? 13.102 -9.906 -6.406 1 92.94 54 TYR B CA 1
ATOM 1784 C C . TYR B 1 54 ? 13.875 -10.508 -5.242 1 92.94 54 TYR B C 1
ATOM 1786 O O . TYR B 1 54 ? 13.977 -9.906 -4.172 1 92.94 54 TYR B O 1
ATOM 1794 N N . SER B 1 55 ? 14.336 -11.711 -5.457 1 91.38 55 SER B N 1
ATOM 1795 C CA . SER B 1 55 ? 15.117 -12.367 -4.41 1 91.38 55 SER B CA 1
ATOM 1796 C C . SER B 1 55 ? 16.375 -11.57 -4.074 1 91.38 55 SER B C 1
ATOM 1798 O O . SER B 1 55 ? 16.719 -11.414 -2.904 1 91.38 55 SER B O 1
ATOM 1800 N N . MET B 1 56 ? 16.938 -11.109 -5.094 1 86.44 56 MET B N 1
ATOM 1801 C CA . MET B 1 56 ? 18.109 -10.258 -4.859 1 86.44 56 MET B CA 1
ATOM 1802 C C . MET B 1 56 ? 17.703 -8.953 -4.176 1 86.44 56 MET B C 1
ATOM 1804 O O . MET B 1 56 ? 18.422 -8.477 -3.289 1 86.44 56 MET B O 1
ATOM 1808 N N . ALA B 1 57 ? 16.625 -8.367 -4.586 1 85.75 57 ALA B N 1
ATOM 1809 C CA . ALA B 1 57 ? 16.125 -7.152 -3.949 1 85.75 57 ALA B CA 1
ATOM 1810 C C . ALA B 1 57 ? 15.867 -7.375 -2.461 1 85.75 57 ALA B C 1
ATOM 1812 O O . ALA B 1 57 ? 16.156 -6.504 -1.637 1 85.75 57 ALA B O 1
ATOM 1813 N N . ILE B 1 58 ? 15.375 -8.492 -2.119 1 86.94 58 ILE B N 1
ATOM 1814 C CA . ILE B 1 58 ? 15.07 -8.844 -0.737 1 86.94 58 ILE B CA 1
ATOM 1815 C C . ILE B 1 58 ? 16.375 -8.938 0.068 1 86.94 58 ILE B C 1
ATOM 1817 O O . ILE B 1 58 ? 16.438 -8.461 1.204 1 86.94 58 ILE B O 1
ATOM 1821 N N . VAL B 1 59 ? 17.375 -9.531 -0.575 1 80.25 59 VAL B N 1
ATOM 1822 C CA . VAL B 1 59 ? 18.656 -9.695 0.08 1 80.25 59 VAL B CA 1
ATOM 1823 C C . VAL B 1 59 ? 19.234 -8.32 0.438 1 80.25 59 VAL B C 1
ATOM 1825 O O . VAL B 1 59 ? 19.828 -8.148 1.503 1 80.25 59 VAL B O 1
ATOM 1828 N N . TYR B 1 60 ? 18.969 -7.324 -0.363 1 75.06 60 TYR B N 1
ATOM 1829 C CA . TYR B 1 60 ? 19.562 -6.004 -0.185 1 75.06 60 TYR B CA 1
ATOM 1830 C C . TYR B 1 60 ? 18.578 -5.047 0.469 1 75.06 60 TYR B C 1
ATOM 1832 O O . TYR B 1 60 ? 18.812 -3.836 0.508 1 75.06 60 TYR B O 1
ATOM 1840 N N . ALA B 1 61 ? 17.422 -5.625 0.902 1 75.31 61 ALA B N 1
ATOM 1841 C CA . ALA B 1 61 ? 16.391 -4.758 1.468 1 75.31 61 ALA B CA 1
ATOM 1842 C C . ALA B 1 61 ? 16.938 -3.975 2.662 1 75.31 61 ALA B C 1
ATOM 1844 O O . ALA B 1 61 ? 17.594 -4.539 3.537 1 75.31 61 ALA B O 1
ATOM 1845 N N . SER B 1 62 ? 16.641 -2.732 2.627 1 66.75 62 SER B N 1
ATOM 1846 C CA . SER B 1 62 ? 17.25 -1.839 3.605 1 66.75 62 SER B CA 1
ATOM 1847 C C . SER B 1 62 ? 16.312 -1.58 4.781 1 66.75 62 SER B C 1
ATOM 1849 O O . SER B 1 62 ? 16.75 -1.136 5.844 1 66.75 62 SER B O 1
ATOM 1851 N N . ASP B 1 63 ? 15.039 -1.673 4.531 1 69.31 63 ASP B N 1
ATOM 1852 C CA . ASP B 1 63 ? 14.102 -1.454 5.633 1 69.31 63 ASP B CA 1
ATOM 1853 C C . ASP B 1 63 ? 12.93 -2.426 5.559 1 69.31 63 ASP B C 1
ATOM 1855 O O . ASP B 1 63 ? 12.773 -3.143 4.57 1 69.31 63 ASP B O 1
ATOM 1859 N N . VAL B 1 64 ? 12.227 -2.34 6.676 1 74.44 64 VAL B N 1
ATOM 1860 C CA . VAL B 1 64 ? 11.18 -3.33 6.891 1 74.44 64 VAL B CA 1
ATOM 1861 C C . VAL B 1 64 ? 10.055 -3.117 5.883 1 74.44 64 VAL B C 1
ATOM 1863 O O . VAL B 1 64 ? 9.469 -4.082 5.379 1 74.44 64 VAL B O 1
ATOM 1866 N N . LYS B 1 65 ? 9.734 -1.905 5.609 1 76.69 65 LYS B N 1
ATOM 1867 C CA . LYS B 1 65 ? 8.648 -1.61 4.68 1 76.69 65 LYS B CA 1
ATOM 1868 C C . LYS B 1 65 ? 8.984 -2.082 3.27 1 76.69 65 LYS B C 1
ATOM 1870 O O . LYS B 1 65 ? 8.148 -2.686 2.594 1 76.69 65 LYS B O 1
ATOM 1875 N N . TYR B 1 66 ? 10.164 -1.761 2.916 1 78.81 66 TYR B N 1
ATOM 1876 C CA . TYR B 1 66 ? 10.641 -2.201 1.607 1 78.81 66 TYR B CA 1
ATOM 1877 C C . TYR B 1 66 ? 10.664 -3.721 1.52 1 78.81 66 TYR B C 1
ATOM 1879 O O . TYR B 1 66 ? 10.242 -4.297 0.515 1 78.81 66 TYR B O 1
ATOM 1887 N N . LEU B 1 67 ? 11.148 -4.312 2.551 1 84.44 67 LEU B N 1
ATOM 1888 C CA . LEU B 1 67 ? 11.211 -5.773 2.576 1 84.44 67 LEU B CA 1
ATOM 1889 C C . LEU B 1 67 ? 9.828 -6.379 2.418 1 84.44 67 LEU B C 1
ATOM 1891 O O . LEU B 1 67 ? 9.633 -7.297 1.618 1 84.44 67 LEU B O 1
ATOM 1895 N N . ALA B 1 68 ? 8.891 -5.879 3.117 1 90.19 68 ALA B N 1
ATOM 1896 C CA . ALA B 1 68 ? 7.52 -6.367 3.023 1 90.19 68 ALA B CA 1
ATOM 1897 C C . ALA B 1 68 ? 6.984 -6.234 1.601 1 90.19 68 ALA B C 1
ATOM 1899 O O . ALA B 1 68 ? 6.32 -7.141 1.094 1 90.19 68 ALA B O 1
ATOM 1900 N N . GLN B 1 69 ? 7.309 -5.156 0.973 1 89.69 69 GLN B N 1
ATOM 1901 C CA . GLN B 1 69 ? 6.84 -4.898 -0.385 1 89.69 69 GLN B CA 1
ATOM 1902 C C . GLN B 1 69 ? 7.453 -5.887 -1.374 1 89.69 69 GLN B C 1
ATOM 1904 O O . GLN B 1 69 ? 6.762 -6.398 -2.256 1 89.69 69 GLN B O 1
ATOM 1909 N N . MET B 1 70 ? 8.742 -6.09 -1.185 1 91.69 70 MET B N 1
ATOM 1910 C CA . MET B 1 70 ? 9.414 -7.008 -2.102 1 91.69 70 MET B CA 1
ATOM 1911 C C . MET B 1 70 ? 8.922 -8.438 -1.899 1 91.69 70 MET B C 1
ATOM 1913 O O . MET B 1 70 ? 8.719 -9.172 -2.867 1 91.69 70 MET B O 1
ATOM 1917 N N . LEU B 1 71 ? 8.727 -8.766 -0.692 1 93.69 71 LEU B N 1
ATOM 1918 C CA . LEU B 1 71 ? 8.172 -10.078 -0.399 1 93.69 71 LEU B CA 1
ATOM 1919 C C . LEU B 1 71 ? 6.789 -10.234 -1.02 1 93.69 71 LEU B C 1
ATOM 1921 O O . LEU B 1 71 ? 6.488 -11.266 -1.631 1 93.69 71 LEU B O 1
ATOM 1925 N N . THR B 1 72 ? 5.996 -9.242 -0.866 1 96.62 72 THR B N 1
ATOM 1926 C CA . THR B 1 72 ? 4.656 -9.258 -1.436 1 96.62 72 THR B CA 1
ATOM 1927 C C . THR B 1 72 ? 4.715 -9.391 -2.955 1 96.62 72 THR B C 1
ATOM 1929 O O . THR B 1 72 ? 3.98 -10.195 -3.541 1 96.62 72 THR B O 1
ATOM 1932 N N . SER B 1 73 ? 5.57 -8.617 -3.564 1 95.88 73 SER B N 1
ATOM 1933 C CA . SER B 1 73 ? 5.703 -8.648 -5.016 1 95.88 73 SER B CA 1
ATOM 1934 C C . SER B 1 73 ? 6.199 -10.008 -5.492 1 95.88 73 SER B C 1
ATOM 1936 O O . SER B 1 73 ? 5.734 -10.523 -6.512 1 95.88 73 SER B O 1
ATOM 1938 N N . ARG B 1 74 ? 7.117 -10.555 -4.746 1 95.25 74 ARG B N 1
ATOM 1939 C CA . ARG B 1 74 ? 7.605 -11.883 -5.125 1 95.25 74 ARG B CA 1
ATOM 1940 C C . ARG B 1 74 ? 6.523 -12.938 -4.941 1 95.25 74 ARG B C 1
ATOM 1942 O O . ARG B 1 74 ? 6.395 -13.852 -5.758 1 95.25 74 ARG B O 1
ATOM 1949 N N . SER B 1 75 ? 5.762 -12.797 -3.893 1 97.69 75 SER B N 1
ATOM 1950 C CA . SER B 1 75 ? 4.629 -13.695 -3.689 1 97.69 75 SER B CA 1
ATOM 1951 C C . SER B 1 75 ? 3.699 -13.695 -4.898 1 97.69 75 SER B C 1
ATOM 1953 O O . SER B 1 75 ? 3.309 -14.758 -5.387 1 97.69 75 SER B O 1
ATOM 1955 N N . TYR B 1 76 ? 3.447 -12.57 -5.383 1 97.62 76 TYR B N 1
ATOM 1956 C CA . TYR B 1 76 ? 2.572 -12.438 -6.543 1 97.62 76 TYR B CA 1
ATOM 1957 C C . TYR B 1 76 ? 3.191 -13.094 -7.773 1 97.62 76 TYR B C 1
ATOM 1959 O O . TYR B 1 76 ? 2.494 -13.734 -8.562 1 97.62 76 TYR B O 1
ATOM 1967 N N . THR B 1 77 ? 4.41 -12.867 -7.898 1 97.19 77 THR B N 1
ATOM 1968 C CA . THR B 1 77 ? 5.113 -13.438 -9.047 1 97.19 77 THR B CA 1
ATOM 1969 C C . THR B 1 77 ? 5.059 -14.961 -9.008 1 97.19 77 THR B C 1
ATOM 1971 O O . THR B 1 77 ? 4.836 -15.609 -10.039 1 97.19 77 THR B O 1
ATOM 1974 N N . TYR B 1 78 ? 5.262 -15.539 -7.809 1 96.44 78 TYR B N 1
ATOM 1975 C CA . TYR B 1 78 ? 5.121 -16.984 -7.656 1 96.44 78 TYR B CA 1
ATOM 1976 C C . TYR B 1 78 ? 3.725 -17.438 -8.062 1 96.44 78 TYR B C 1
ATOM 1978 O O . TYR B 1 78 ? 3.566 -18.484 -8.711 1 96.44 78 TYR B O 1
ATOM 1986 N N . LEU B 1 79 ? 2.711 -16.734 -7.652 1 96.94 79 LEU B N 1
ATOM 1987 C CA . LEU B 1 79 ? 1.337 -17.094 -7.988 1 96.94 79 LEU B CA 1
ATOM 1988 C C . LEU B 1 79 ? 1.13 -17.094 -9.5 1 96.94 79 LEU B C 1
ATOM 1990 O O . LEU B 1 79 ? 0.507 -18.016 -10.047 1 96.94 79 LEU B O 1
ATOM 1994 N N . LYS B 1 80 ? 1.691 -16.094 -10.148 1 95.81 80 LYS B N 1
ATOM 1995 C CA . LYS B 1 80 ? 1.557 -16 -11.602 1 95.81 80 LYS B CA 1
ATOM 1996 C C . LYS B 1 80 ? 2.223 -17.188 -12.289 1 95.81 80 LYS B C 1
ATOM 1998 O O . LYS B 1 80 ? 1.676 -17.734 -13.25 1 95.81 80 LYS B O 1
ATOM 2003 N N . LEU B 1 81 ? 3.334 -17.5 -11.781 1 93 81 LEU B N 1
ATOM 2004 C CA . LEU B 1 81 ? 4.039 -18.656 -12.328 1 93 81 LEU B CA 1
ATOM 2005 C C . LEU B 1 81 ? 3.25 -19.938 -12.078 1 93 81 LEU B C 1
ATOM 2007 O O . LEU B 1 81 ? 3.193 -20.812 -12.945 1 93 81 LEU B O 1
ATOM 2011 N N . GLY B 1 82 ? 2.758 -20.031 -10.867 1 92.44 82 GLY B N 1
ATOM 2012 C CA . GLY B 1 82 ? 1.953 -21.188 -10.539 1 92.44 82 GLY B CA 1
ATOM 2013 C C . GLY B 1 82 ? 0.73 -21.344 -11.422 1 92.44 82 GLY B C 1
ATOM 2014 O O . GLY B 1 82 ? 0.39 -22.453 -11.844 1 92.44 82 GLY B O 1
ATOM 2015 N N . ASP B 1 83 ? 0.129 -20.266 -11.766 1 90.88 83 ASP B N 1
ATOM 2016 C CA . ASP B 1 83 ? -1.088 -20.25 -12.57 1 90.88 83 ASP B CA 1
ATOM 2017 C C . ASP B 1 83 ? -0.783 -20.609 -14.023 1 90.88 83 ASP B C 1
ATOM 2019 O O . ASP B 1 83 ? -1.682 -20.984 -14.781 1 90.88 83 ASP B O 1
ATOM 2023 N N . ALA B 1 84 ? 0.424 -20.391 -14.492 1 86.81 84 ALA B N 1
ATOM 2024 C CA . ALA B 1 84 ? 0.801 -20.578 -15.891 1 86.81 84 ALA B CA 1
ATOM 2025 C C . ALA B 1 84 ? 1.061 -22.047 -16.203 1 86.81 84 ALA B C 1
ATOM 2027 O O . ALA B 1 84 ? 1.168 -22.422 -17.375 1 86.81 84 ALA B O 1
ATOM 2028 N N . GLY B 1 85 ? 1.093 -22.938 -15.297 1 81.06 85 GLY B N 1
ATOM 2029 C CA . GLY B 1 85 ? 1.387 -24.344 -15.562 1 81.06 85 GLY B CA 1
ATOM 2030 C C . GLY B 1 85 ? 0.444 -25.297 -14.852 1 81.06 85 GLY B C 1
ATOM 2031 O O . GLY B 1 85 ? -0.525 -24.859 -14.227 1 81.06 85 GLY B O 1
ATOM 2032 N N . PRO B 1 86 ? 0.721 -26.609 -15.164 1 83.69 86 PRO B N 1
ATOM 2033 C CA . PRO B 1 86 ? -0.087 -27.641 -14.484 1 83.69 86 PRO B CA 1
ATOM 2034 C C . PRO B 1 86 ? 0.086 -27.609 -12.969 1 83.69 86 PRO B C 1
ATOM 2036 O O . PRO B 1 86 ? 1.186 -27.344 -12.477 1 83.69 86 PRO B O 1
ATOM 2039 N N . TYR B 1 87 ? -0.923 -27.844 -12.281 1 77.25 87 TYR B N 1
ATOM 2040 C CA . TYR B 1 87 ? -0.989 -27.734 -10.828 1 77.25 87 TYR B CA 1
ATOM 2041 C C . TYR B 1 87 ? 0.099 -28.578 -10.164 1 77.25 87 TYR B C 1
ATOM 2043 O O . TYR B 1 87 ? 0.824 -28.094 -9.297 1 77.25 87 TYR B O 1
ATOM 2051 N N . PHE B 1 88 ? 0.234 -29.688 -10.609 1 76.56 88 PHE B N 1
ATOM 2052 C CA . PHE B 1 88 ? 1.123 -30.625 -9.922 1 76.56 88 PHE B CA 1
ATOM 2053 C C . PHE B 1 88 ? 2.574 -30.172 -10.039 1 76.56 88 PHE B C 1
ATOM 2055 O O . PHE B 1 88 ? 3.373 -30.391 -9.125 1 76.56 88 PHE B O 1
ATOM 2062 N N . VAL B 1 89 ? 2.773 -29.422 -11.023 1 78.69 89 VAL B N 1
ATOM 2063 C CA . VAL B 1 89 ? 4.137 -28.969 -11.266 1 78.69 89 VAL B CA 1
ATOM 2064 C C . VAL B 1 89 ? 4.395 -27.688 -10.484 1 78.69 89 VAL B C 1
ATOM 2066 O O . VAL B 1 89 ? 5.523 -27.406 -10.078 1 78.69 89 VAL B O 1
ATOM 2069 N N . ASN B 1 90 ? 3.246 -27.109 -10.117 1 85.94 90 ASN B N 1
ATOM 2070 C CA . ASN B 1 90 ? 3.439 -25.734 -9.633 1 85.94 90 ASN B CA 1
ATOM 2071 C C . ASN B 1 90 ? 3.072 -25.609 -8.156 1 85.94 90 ASN B C 1
ATOM 2073 O O . ASN B 1 90 ? 2.936 -24.5 -7.645 1 85.94 90 ASN B O 1
ATOM 2077 N N . ILE B 1 91 ? 3.033 -26.719 -7.523 1 89.62 91 ILE B N 1
ATOM 2078 C CA . ILE B 1 9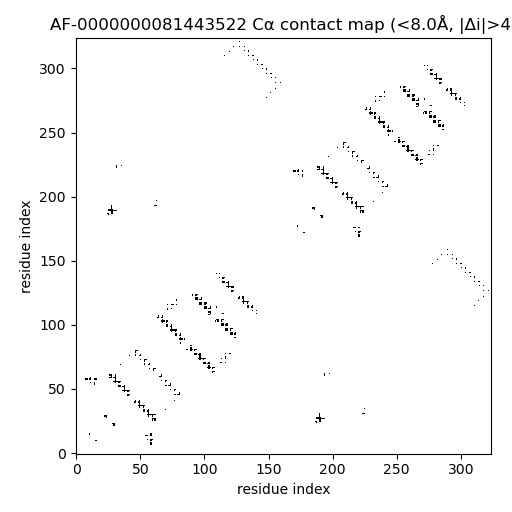1 ? 2.664 -26.719 -6.113 1 89.62 91 ILE B CA 1
ATOM 2079 C C . ILE B 1 91 ? 3.707 -25.953 -5.305 1 89.62 91 ILE B C 1
ATOM 2081 O O . ILE B 1 91 ? 3.367 -25.234 -4.363 1 89.62 91 ILE B O 1
ATOM 2085 N N . ASP B 1 92 ? 4.898 -26.188 -5.672 1 89.81 92 ASP B N 1
ATOM 2086 C CA . ASP B 1 92 ? 5.992 -25.547 -4.949 1 89.81 92 ASP B CA 1
ATOM 2087 C C . ASP B 1 92 ? 5.914 -24.031 -5.082 1 89.81 92 ASP B C 1
ATOM 2089 O O . ASP B 1 92 ? 6.273 -23.297 -4.156 1 89.81 92 ASP B O 1
ATOM 2093 N N . ARG B 1 93 ? 5.445 -23.578 -6.191 1 93.25 93 ARG B N 1
ATOM 2094 C CA . ARG B 1 93 ? 5.312 -22.141 -6.418 1 93.25 93 ARG B CA 1
ATOM 2095 C C . ARG B 1 93 ? 4.215 -21.547 -5.539 1 93.25 93 ARG B C 1
ATOM 2097 O O . ARG B 1 93 ? 4.371 -20.453 -4.996 1 93.25 93 ARG B O 1
ATOM 2104 N N . PHE B 1 94 ? 3.201 -22.266 -5.352 1 95 94 PHE B N 1
ATOM 2105 C CA . PHE B 1 94 ? 2.127 -21.781 -4.484 1 95 94 PHE B CA 1
ATOM 2106 C C . PHE B 1 94 ? 2.57 -21.781 -3.025 1 95 94 PHE B C 1
ATOM 2108 O O . PHE B 1 94 ? 2.219 -20.875 -2.266 1 95 94 PHE B O 1
ATOM 2115 N N . PHE B 1 95 ? 3.328 -22.797 -2.709 1 93.38 95 PHE B N 1
ATOM 2116 C CA . PHE B 1 95 ? 3.867 -22.828 -1.354 1 93.38 95 PHE B CA 1
ATOM 2117 C C . PHE B 1 95 ? 4.793 -21.641 -1.107 1 93.38 95 PHE B C 1
ATOM 2119 O O . PHE B 1 95 ? 4.727 -21 -0.058 1 93.38 95 PHE B O 1
ATOM 2126 N N . ALA B 1 96 ? 5.621 -21.406 -2.088 1 94.06 96 ALA B N 1
ATOM 2127 C CA . ALA B 1 96 ? 6.527 -20.266 -1.981 1 94.06 96 ALA B CA 1
ATOM 2128 C C . ALA B 1 96 ? 5.758 -18.953 -1.861 1 94.06 96 ALA B C 1
ATOM 2130 O O . ALA B 1 96 ? 6.133 -18.078 -1.083 1 94.06 96 ALA B O 1
ATOM 2131 N N . ALA B 1 97 ? 4.719 -18.828 -2.619 1 97.06 97 ALA B N 1
ATOM 2132 C CA . ALA B 1 97 ? 3.867 -17.656 -2.551 1 97.06 97 ALA B CA 1
ATOM 2133 C C . ALA B 1 97 ? 3.273 -17.484 -1.154 1 97.06 97 ALA B C 1
ATOM 2135 O O . ALA B 1 97 ? 3.262 -16.375 -0.605 1 97.06 97 ALA B O 1
ATOM 2136 N N . TYR B 1 98 ? 2.879 -18.578 -0.563 1 96.12 98 TYR B N 1
ATOM 2137 C CA . TYR B 1 98 ? 2.324 -18.562 0.785 1 96.12 98 TYR B CA 1
ATOM 2138 C C . TYR B 1 98 ? 3.357 -18.078 1.798 1 96.12 98 TYR B C 1
ATOM 2140 O O . TYR B 1 98 ? 3.062 -17.234 2.639 1 96.12 98 TYR B O 1
ATOM 2148 N N . ILE B 1 99 ? 4.484 -18.625 1.68 1 94.94 99 ILE B N 1
ATOM 2149 C CA . ILE B 1 99 ? 5.551 -18.281 2.615 1 94.94 99 ILE B CA 1
ATOM 2150 C C . ILE B 1 99 ? 5.883 -16.797 2.516 1 94.94 99 ILE B C 1
ATOM 2152 O O . ILE B 1 99 ? 5.949 -16.094 3.529 1 94.94 99 ILE B O 1
ATOM 2156 N N . ASP B 1 100 ? 6.047 -16.344 1.29 1 96.56 100 ASP B N 1
ATOM 2157 C CA . ASP B 1 100 ? 6.398 -14.938 1.076 1 96.56 100 ASP B CA 1
ATOM 2158 C C . ASP B 1 100 ? 5.309 -14.016 1.611 1 96.56 100 ASP B C 1
ATOM 2160 O O . ASP B 1 100 ? 5.602 -13.031 2.293 1 96.56 100 ASP B O 1
ATOM 2164 N N . ALA B 1 101 ? 4.078 -14.281 1.33 1 97.56 101 ALA B N 1
ATOM 2165 C CA . ALA B 1 101 ? 2.971 -13.461 1.808 1 97.56 101 ALA B CA 1
ATOM 2166 C C . ALA B 1 101 ? 2.893 -13.477 3.332 1 97.56 101 ALA B C 1
ATOM 2168 O O . ALA B 1 101 ? 2.662 -12.438 3.959 1 97.56 101 ALA B O 1
ATOM 2169 N N . SER B 1 102 ? 3.105 -14.625 3.902 1 95.94 102 SER B N 1
ATOM 2170 C CA . SER B 1 102 ? 3.082 -14.758 5.355 1 95.94 102 SER B CA 1
ATOM 2171 C C . SER B 1 102 ? 4.188 -13.938 6.004 1 95.94 102 SER B C 1
ATOM 2173 O O . SER B 1 102 ? 3.957 -13.25 7.004 1 95.94 102 SER B O 1
ATOM 2175 N N . GLU B 1 103 ? 5.312 -14.031 5.406 1 93.44 103 GLU B N 1
ATOM 2176 C CA . GLU B 1 103 ? 6.434 -13.25 5.922 1 93.44 103 GLU B CA 1
ATOM 2177 C C . GLU B 1 103 ? 6.18 -11.75 5.77 1 93.44 103 GLU B C 1
ATOM 2179 O O . GLU B 1 103 ? 6.512 -10.969 6.66 1 93.44 103 GLU B O 1
ATOM 2184 N N . ALA B 1 104 ? 5.625 -11.375 4.613 1 95 104 ALA B N 1
ATOM 2185 C CA . ALA B 1 104 ? 5.285 -9.969 4.395 1 95 104 ALA B CA 1
ATOM 2186 C C . ALA B 1 104 ? 4.309 -9.469 5.453 1 95 104 ALA B C 1
ATOM 2188 O O . ALA B 1 104 ? 4.441 -8.344 5.941 1 95 104 ALA B O 1
ATOM 2189 N N . LEU B 1 105 ? 3.385 -10.289 5.906 1 95.5 105 LEU B N 1
ATOM 2190 C CA . LEU B 1 105 ? 2.338 -9.906 6.848 1 95.5 105 LEU B CA 1
ATOM 2191 C C . LEU B 1 105 ? 2.898 -9.773 8.258 1 95.5 105 LEU B C 1
ATOM 2193 O O . LEU B 1 105 ? 2.342 -9.047 9.086 1 95.5 105 LEU B O 1
ATOM 2197 N N . LYS B 1 106 ? 3.967 -10.477 8.539 1 91.12 106 LYS B N 1
ATOM 2198 C CA . LYS B 1 106 ? 4.648 -10.273 9.812 1 91.12 106 LYS B CA 1
ATOM 2199 C C . LYS B 1 106 ? 5.238 -8.875 9.906 1 91.12 106 LYS B C 1
ATOM 2201 O O . LYS B 1 106 ? 5.301 -8.289 10.992 1 91.12 106 LYS B O 1
ATOM 2206 N N . LEU B 1 107 ? 5.676 -8.414 8.727 1 87.44 107 LEU B N 1
ATOM 2207 C CA . LEU B 1 107 ? 6.305 -7.102 8.664 1 87.44 107 LEU B CA 1
ATOM 2208 C C . LEU B 1 107 ? 5.258 -6.008 8.5 1 87.44 107 LEU B C 1
ATOM 2210 O O . LEU B 1 107 ? 5.434 -4.898 9.016 1 87.44 107 LEU B O 1
ATOM 2214 N N . ASP B 1 108 ? 4.207 -6.262 7.75 1 89.69 108 ASP B N 1
ATOM 2215 C CA . ASP B 1 108 ? 3.086 -5.355 7.523 1 89.69 108 ASP B CA 1
ATOM 2216 C C . ASP B 1 108 ? 1.753 -6.094 7.617 1 89.69 108 ASP B C 1
ATOM 2218 O O . ASP B 1 108 ? 1.18 -6.48 6.598 1 89.69 108 ASP B O 1
ATOM 2222 N N . PRO B 1 109 ? 1.244 -6.078 8.773 1 92.25 109 PRO B N 1
ATOM 2223 C CA . PRO B 1 109 ? 0.036 -6.875 9.008 1 92.25 109 PRO B CA 1
ATOM 2224 C C . PRO B 1 109 ? -1.183 -6.32 8.266 1 92.25 109 PRO B C 1
ATOM 2226 O O . PRO B 1 109 ? -2.197 -7.012 8.141 1 92.25 109 PRO B O 1
ATOM 2229 N N . ASN B 1 110 ? -1.134 -5.125 7.754 1 89.44 110 ASN B N 1
ATOM 2230 C CA . ASN B 1 110 ? -2.287 -4.5 7.113 1 89.44 110 ASN B CA 1
ATOM 2231 C C . ASN B 1 110 ? -2.127 -4.445 5.598 1 89.44 110 ASN B C 1
ATOM 2233 O O . ASN B 1 110 ? -2.762 -3.627 4.934 1 89.44 110 ASN B O 1
ATOM 2237 N N . SER B 1 111 ? -1.258 -5.234 5.121 1 92.25 111 SER B N 1
ATOM 2238 C CA . SER B 1 111 ? -1.074 -5.281 3.676 1 92.25 111 SER B CA 1
ATOM 2239 C C . SER B 1 111 ? -2.232 -6 2.994 1 92.25 111 SER B C 1
ATOM 2241 O O . SER B 1 111 ? -2.338 -7.227 3.064 1 92.25 111 SER B O 1
ATOM 2243 N N . PHE B 1 112 ? -3.043 -5.25 2.244 1 93.25 112 PHE B N 1
ATOM 2244 C CA . PHE B 1 112 ? -4.156 -5.812 1.493 1 93.25 112 PHE B CA 1
ATOM 2245 C C . PHE B 1 112 ? -3.67 -6.879 0.516 1 93.25 112 PHE B C 1
ATOM 2247 O O . PHE B 1 112 ? -4.234 -7.973 0.449 1 93.25 112 PHE B O 1
ATOM 2254 N N . ARG B 1 113 ? -2.617 -6.52 -0.104 1 94.31 113 ARG B N 1
ATOM 2255 C CA . ARG B 1 113 ? -2.113 -7.398 -1.154 1 94.31 113 ARG B CA 1
ATOM 2256 C C . ARG B 1 113 ? -1.561 -8.695 -0.567 1 94.31 113 ARG B C 1
ATOM 2258 O O . ARG B 1 113 ? -1.843 -9.781 -1.073 1 94.31 113 ARG B O 1
ATOM 2265 N N . ALA B 1 114 ? -0.774 -8.539 0.504 1 96.75 114 ALA B N 1
ATOM 2266 C CA . ALA B 1 114 ? -0.178 -9.719 1.113 1 96.75 114 ALA B CA 1
ATOM 2267 C C . ALA B 1 114 ? -1.255 -10.68 1.621 1 96.75 114 ALA B C 1
ATOM 2269 O O . ALA B 1 114 ? -1.149 -11.891 1.442 1 96.75 114 ALA B O 1
ATOM 2270 N N . LEU B 1 115 ? -2.336 -10.164 2.215 1 97.25 115 LEU B N 1
ATOM 2271 C CA . LEU B 1 115 ? -3.439 -11 2.68 1 97.25 115 LEU B CA 1
ATOM 2272 C C . LEU B 1 115 ? -4.133 -11.688 1.507 1 97.25 115 LEU B C 1
ATOM 2274 O O . LEU B 1 115 ? -4.438 -12.875 1.572 1 97.25 115 LEU B O 1
ATOM 2278 N N . PHE B 1 116 ? -4.332 -10.953 0.475 1 97.62 116 PHE B N 1
ATOM 2279 C CA . PHE B 1 116 ? -4.996 -11.484 -0.706 1 97.62 116 PHE B CA 1
ATOM 2280 C C . PHE B 1 116 ? -4.172 -12.602 -1.331 1 97.62 116 PHE B C 1
ATOM 2282 O O . PHE B 1 116 ? -4.703 -13.664 -1.664 1 97.62 116 PHE B O 1
ATOM 2289 N N . PHE B 1 117 ? -2.902 -12.367 -1.435 1 98.06 117 PHE B N 1
ATOM 2290 C CA . PHE B 1 117 ? -2.031 -13.344 -2.078 1 98.06 117 PHE B CA 1
ATOM 2291 C C . PHE B 1 117 ? -1.864 -14.578 -1.202 1 98.06 117 PHE B C 1
ATOM 2293 O O . PHE B 1 117 ? -1.764 -15.695 -1.711 1 98.06 117 PHE B O 1
ATOM 2300 N N . LYS B 1 118 ? -1.826 -14.352 0.119 1 97.94 118 LYS B N 1
ATOM 2301 C CA . LYS B 1 118 ? -1.793 -15.5 1.028 1 97.94 118 LYS B CA 1
ATOM 2302 C C . LYS B 1 118 ? -3.025 -16.375 0.847 1 97.94 118 LYS B C 1
ATOM 2304 O O . LYS B 1 118 ? -2.91 -17.609 0.767 1 97.94 118 LYS B O 1
ATOM 2309 N N . GLY B 1 119 ? -4.164 -15.734 0.754 1 98 119 GLY B N 1
ATOM 2310 C CA . GLY B 1 119 ? -5.398 -16.469 0.515 1 98 119 GLY B CA 1
ATOM 2311 C C . GLY B 1 119 ? -5.402 -17.219 -0.803 1 98 119 GLY B C 1
ATOM 2312 O O . GLY B 1 119 ? -5.812 -18.375 -0.86 1 98 119 GLY B O 1
ATOM 2313 N N . LYS B 1 120 ? -4.934 -16.547 -1.821 1 97.12 120 LYS B N 1
ATOM 2314 C CA . LYS B 1 120 ? -4.875 -17.172 -3.139 1 97.12 120 LYS B CA 1
ATOM 2315 C C . LYS B 1 120 ? -3.955 -18.391 -3.125 1 97.12 120 LYS B C 1
ATOM 2317 O O . LYS B 1 120 ? -4.277 -19.422 -3.711 1 97.12 120 LYS B O 1
ATOM 2322 N N . ALA B 1 121 ? -2.814 -18.234 -2.49 1 97.06 121 ALA B N 1
ATOM 2323 C CA . ALA B 1 121 ? -1.859 -19.344 -2.4 1 97.06 121 ALA B CA 1
ATOM 2324 C C . ALA B 1 121 ? -2.457 -20.516 -1.645 1 97.06 121 ALA B C 1
ATOM 2326 O O . ALA B 1 121 ? -2.357 -21.672 -2.092 1 97.06 121 ALA B O 1
ATOM 2327 N N . LEU B 1 122 ? -3.098 -20.281 -0.527 1 96.38 122 LEU B N 1
ATOM 2328 C CA . LEU B 1 122 ? -3.732 -21.312 0.276 1 96.38 122 LEU B CA 1
ATOM 2329 C C . LEU B 1 122 ? -4.82 -22.031 -0.52 1 96.38 122 LEU B C 1
ATOM 2331 O O . LEU B 1 122 ? -4.926 -23.25 -0.471 1 96.38 122 LEU B O 1
ATOM 2335 N N . ALA B 1 123 ? -5.621 -21.266 -1.253 1 95.56 123 ALA B N 1
ATOM 2336 C CA . ALA B 1 123 ? -6.664 -21.844 -2.088 1 95.56 123 ALA B CA 1
ATOM 2337 C C . ALA B 1 123 ? -6.066 -22.75 -3.16 1 95.56 123 ALA B C 1
ATOM 2339 O O . ALA B 1 123 ? -6.57 -23.859 -3.402 1 95.56 123 ALA B O 1
ATOM 2340 N N . ALA B 1 124 ? -5 -22.312 -3.758 1 93.94 124 ALA B N 1
ATOM 2341 C CA . ALA B 1 124 ? -4.34 -23.094 -4.797 1 93.94 124 ALA B CA 1
ATOM 2342 C C . ALA B 1 124 ? -3.777 -24.391 -4.23 1 93.94 124 ALA B C 1
ATOM 2344 O O . ALA B 1 124 ? -3.717 -25.406 -4.93 1 93.94 124 ALA B O 1
ATOM 2345 N N . LEU B 1 125 ? -3.426 -24.375 -2.934 1 93.69 125 LEU B N 1
ATOM 2346 C CA . LEU B 1 125 ? -2.848 -25.531 -2.266 1 93.69 125 LEU B CA 1
ATOM 2347 C C . LEU B 1 125 ? -3.941 -26.438 -1.713 1 93.69 125 LEU B C 1
ATOM 2349 O O . LEU B 1 125 ? -3.65 -27.516 -1.18 1 93.69 125 LEU B O 1
ATOM 2353 N N . GLY B 1 126 ? -5.172 -25.953 -1.769 1 91.88 126 GLY B N 1
ATOM 2354 C CA . GLY B 1 126 ? -6.293 -26.781 -1.343 1 91.88 126 GLY B CA 1
ATOM 2355 C C . GLY B 1 126 ? -6.699 -26.531 0.098 1 91.88 126 GLY B C 1
ATOM 2356 O O . GLY B 1 126 ? -7.562 -27.234 0.631 1 91.88 126 GLY B O 1
ATOM 2357 N N . PHE B 1 127 ? -6.066 -25.656 0.762 1 94.12 127 PHE B N 1
ATOM 2358 C CA . PHE B 1 127 ? -6.438 -25.281 2.123 1 94.12 127 PHE B CA 1
ATOM 2359 C C . PHE B 1 127 ? -7.543 -24.234 2.121 1 94.12 127 PHE B C 1
ATOM 2361 O O . PHE B 1 127 ? -7.336 -23.094 2.559 1 94.12 127 PHE B O 1
ATOM 2368 N N . TYR B 1 128 ? -8.734 -24.656 1.804 1 95.38 128 TYR B N 1
ATOM 2369 C CA . TYR B 1 128 ? -9.836 -23.75 1.514 1 95.38 128 TYR B CA 1
ATOM 2370 C C . TYR B 1 128 ? -10.305 -23.031 2.777 1 95.38 128 TYR B C 1
ATOM 2372 O O . TYR B 1 128 ? -10.602 -21.844 2.754 1 95.38 128 TYR B O 1
ATOM 2380 N N . SER B 1 129 ? -10.414 -23.719 3.891 1 95.44 129 SER B N 1
ATOM 2381 C CA . SER B 1 129 ? -10.852 -23.094 5.133 1 95.44 129 SER B CA 1
ATOM 2382 C C . SER B 1 129 ? -9.898 -21.984 5.562 1 95.44 129 SER B C 1
ATOM 2384 O O . SER B 1 129 ? -10.336 -20.891 5.926 1 95.44 129 SER B O 1
ATOM 2386 N N . LYS B 1 130 ? -8.633 -22.281 5.453 1 96.31 130 LYS B N 1
ATOM 2387 C CA . LYS B 1 130 ? -7.629 -21.281 5.816 1 96.31 130 LYS B CA 1
ATOM 2388 C C . LYS B 1 130 ? -7.633 -20.109 4.836 1 96.31 130 LYS B C 1
ATOM 2390 O O . LYS B 1 130 ? -7.414 -18.969 5.234 1 96.31 130 LYS B O 1
ATOM 2395 N N . ALA B 1 131 ? -7.812 -20.391 3.584 1 97.19 131 ALA B N 1
ATOM 2396 C CA . ALA B 1 131 ? -7.926 -19.344 2.58 1 97.19 131 ALA B CA 1
ATOM 2397 C C . ALA B 1 131 ? -9.094 -18.406 2.895 1 97.19 131 ALA B C 1
ATOM 2399 O O . ALA B 1 131 ? -8.953 -17.188 2.848 1 97.19 131 ALA B O 1
ATOM 2400 N N . ARG B 1 132 ? -10.211 -18.984 3.242 1 95.88 132 ARG B N 1
ATOM 2401 C CA . ARG B 1 132 ? -11.391 -18.203 3.598 1 95.88 132 ARG B CA 1
ATOM 2402 C C . ARG B 1 132 ? -11.109 -17.312 4.797 1 95.88 132 ARG B C 1
ATOM 2404 O O . ARG B 1 132 ? -11.562 -16.156 4.844 1 95.88 132 ARG B O 1
ATOM 2411 N N . ASP B 1 133 ? -10.398 -17.875 5.73 1 96 133 ASP B N 1
ATOM 2412 C CA . ASP B 1 133 ? -10.039 -17.078 6.902 1 96 133 ASP B CA 1
ATOM 2413 C C . ASP B 1 133 ? -9.203 -15.859 6.508 1 96 133 ASP B C 1
ATOM 2415 O O . ASP B 1 133 ? -9.398 -14.766 7.039 1 96 133 ASP B O 1
ATOM 2419 N N . CYS B 1 134 ? -8.273 -16.031 5.605 1 96.94 134 CYS B N 1
ATOM 2420 C CA . CYS B 1 134 ? -7.465 -14.938 5.113 1 96.94 134 CYS B CA 1
ATOM 2421 C C . CYS B 1 134 ? -8.336 -13.867 4.461 1 96.94 134 CYS B C 1
ATOM 2423 O O . CYS B 1 134 ? -8.164 -12.672 4.723 1 96.94 134 CYS B O 1
ATOM 2425 N N . TYR B 1 135 ? -9.258 -14.281 3.633 1 97.12 135 TYR B N 1
ATOM 2426 C CA . TYR B 1 135 ? -10.117 -13.336 2.924 1 97.12 135 TYR B CA 1
ATOM 2427 C C . TYR B 1 135 ? -11.062 -12.633 3.889 1 97.12 135 TYR B C 1
ATOM 2429 O O . TYR B 1 135 ? -11.398 -11.461 3.693 1 97.12 135 TYR B O 1
ATOM 2437 N N . LYS B 1 136 ? -11.453 -13.328 4.934 1 95.81 136 LYS B N 1
ATOM 2438 C CA . LYS B 1 136 ? -12.266 -12.68 5.965 1 95.81 136 LYS B CA 1
ATOM 2439 C C . LYS B 1 136 ? -11.484 -11.586 6.672 1 95.81 136 LYS B C 1
ATOM 2441 O O . LYS B 1 136 ? -12.023 -10.508 6.949 1 95.81 136 LYS B O 1
ATOM 2446 N N . ASP B 1 137 ? -10.266 -11.922 6.973 1 96.5 137 ASP B N 1
ATOM 2447 C CA . ASP B 1 137 ? -9.398 -10.906 7.555 1 96.5 137 ASP B CA 1
ATOM 2448 C C . ASP B 1 137 ? -9.258 -9.703 6.625 1 96.5 137 ASP B C 1
ATOM 2450 O O . ASP B 1 137 ? -9.258 -8.555 7.074 1 96.5 137 ASP B O 1
ATOM 2454 N N . LEU B 1 138 ? -9.102 -9.977 5.391 1 96.94 138 LEU B N 1
ATOM 2455 C CA . LEU B 1 138 ? -8.992 -8.914 4.395 1 96.94 138 LEU B CA 1
ATOM 2456 C C . LEU B 1 138 ? -10.273 -8.094 4.332 1 96.94 138 LEU B C 1
ATOM 2458 O O . LEU B 1 138 ? -10.219 -6.863 4.238 1 96.94 138 LEU B O 1
ATOM 2462 N N . LEU B 1 139 ? -11.43 -8.719 4.395 1 96.38 139 LEU B N 1
ATOM 2463 C CA . LEU B 1 139 ? -12.711 -8.023 4.375 1 96.38 139 LEU B CA 1
ATOM 2464 C C . LEU B 1 139 ? -12.852 -7.105 5.582 1 96.38 139 LEU B C 1
ATOM 2466 O O . LEU B 1 139 ? -13.414 -6.012 5.477 1 96.38 139 LEU B O 1
ATOM 2470 N N . LYS B 1 140 ? -12.359 -7.562 6.691 1 96.25 140 LYS B N 1
ATOM 2471 C CA . LYS B 1 140 ? -12.383 -6.711 7.879 1 96.25 140 LYS B CA 1
ATOM 2472 C C . LYS B 1 140 ? -11.586 -5.434 7.656 1 96.25 140 LYS B C 1
ATOM 2474 O O . LYS B 1 140 ? -12 -4.352 8.07 1 96.25 140 LYS B O 1
ATOM 2479 N N . LEU B 1 141 ? -10.422 -5.586 7.059 1 95.25 141 LEU B N 1
ATOM 2480 C CA . LEU B 1 141 ? -9.602 -4.418 6.754 1 95.25 141 LEU B CA 1
ATOM 2481 C C . LEU B 1 141 ? -10.328 -3.482 5.789 1 95.25 141 LEU B C 1
ATOM 2483 O O . LEU B 1 141 ? -10.273 -2.26 5.945 1 95.25 141 LEU B O 1
ATOM 2487 N N . ILE B 1 142 ? -10.969 -4.047 4.84 1 95.19 142 ILE B N 1
ATOM 2488 C CA . ILE B 1 142 ? -11.719 -3.275 3.855 1 95.19 142 ILE B CA 1
ATOM 2489 C C . ILE B 1 142 ? -12.852 -2.525 4.547 1 95.19 142 ILE B C 1
ATOM 2491 O O . ILE B 1 142 ? -13.078 -1.344 4.277 1 95.19 142 ILE B O 1
ATOM 2495 N N . GLN B 1 143 ? -13.516 -3.199 5.41 1 95.5 143 GLN B N 1
ATOM 2496 C CA . GLN B 1 143 ? -14.609 -2.586 6.148 1 95.5 143 GLN B CA 1
ATOM 2497 C C . GLN B 1 143 ? -14.117 -1.43 7.012 1 95.5 143 GLN B C 1
ATOM 2499 O O . GLN B 1 143 ? -14.805 -0.417 7.156 1 95.5 143 GLN B O 1
ATOM 2504 N N . LYS B 1 144 ? -13.039 -1.652 7.598 1 94.62 144 LYS B N 1
ATOM 2505 C CA . LYS B 1 144 ? -12.453 -0.582 8.398 1 94.62 144 LYS B CA 1
ATOM 2506 C C . LYS B 1 144 ? -12.164 0.649 7.547 1 94.62 144 LYS B C 1
ATOM 2508 O O . LYS B 1 144 ? -12.43 1.777 7.965 1 94.62 144 LYS B O 1
ATOM 2513 N N . GLU B 1 145 ? -11.578 0.399 6.379 1 93.38 145 GLU B N 1
ATOM 2514 C CA . GLU B 1 145 ? -11.312 1.511 5.473 1 93.38 145 GLU B CA 1
ATOM 2515 C C . GLU B 1 145 ? -12.602 2.191 5.031 1 93.38 145 GLU B C 1
ATOM 2517 O O . GLU B 1 145 ? -12.672 3.42 4.969 1 93.38 145 GLU B O 1
ATOM 2522 N N . ASP B 1 146 ? -13.57 1.42 4.742 1 94.19 146 ASP B N 1
ATOM 2523 C CA . ASP B 1 146 ? -14.883 1.931 4.344 1 94.19 146 ASP B CA 1
ATOM 2524 C C . ASP B 1 146 ? -15.484 2.814 5.434 1 94.19 146 ASP B C 1
ATOM 2526 O O . ASP B 1 146 ? -15.992 3.9 5.148 1 94.19 146 ASP B O 1
ATOM 2530 N N . LYS B 1 147 ? -15.391 2.359 6.594 1 95.12 147 LYS B N 1
ATOM 2531 C CA . LYS B 1 147 ? -15.922 3.119 7.727 1 95.12 147 LYS B CA 1
ATOM 2532 C C . LYS B 1 147 ? -15.188 4.445 7.887 1 95.12 147 LYS B C 1
ATOM 2534 O O . LYS B 1 147 ? -15.812 5.484 8.102 1 95.12 147 LYS B O 1
ATOM 2539 N N . SER B 1 148 ? -13.891 4.398 7.824 1 94.19 148 SER B N 1
ATOM 2540 C CA . SER B 1 148 ? -13.094 5.609 7.961 1 94.19 148 SER B CA 1
ATOM 2541 C C . SER B 1 148 ? -13.461 6.641 6.895 1 94.19 148 SER B C 1
ATOM 2543 O O . SER B 1 148 ? -13.547 7.836 7.188 1 94.19 148 SER B O 1
ATOM 2545 N N . VAL B 1 149 ? -13.625 6.215 5.707 1 95.44 149 VAL B N 1
ATOM 2546 C CA . VAL B 1 149 ? -13.961 7.105 4.602 1 95.44 149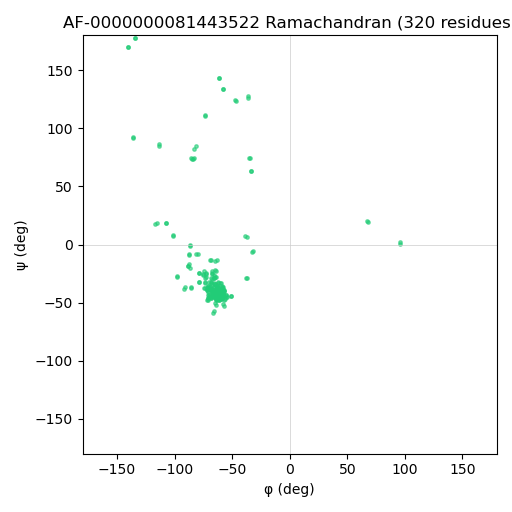 VAL B CA 1
ATOM 2547 C C . VAL B 1 149 ? -15.352 7.695 4.809 1 95.44 149 VAL B C 1
ATOM 2549 O O . VAL B 1 149 ? -15.555 8.898 4.633 1 95.44 149 VAL B O 1
ATOM 2552 N N . ASN B 1 150 ? -16.281 6.883 5.219 1 95.25 150 ASN B N 1
ATOM 2553 C CA . ASN B 1 150 ? -17.641 7.359 5.449 1 95.25 150 ASN B CA 1
ATOM 2554 C C . ASN B 1 150 ? -17.703 8.344 6.613 1 95.25 150 ASN B C 1
ATOM 2556 O O . ASN B 1 150 ? -18.469 9.297 6.59 1 95.25 150 ASN B O 1
ATOM 2560 N N . GLU B 1 151 ? -16.906 8.07 7.586 1 95.12 151 GLU B N 1
ATOM 2561 C CA . GLU B 1 151 ? -16.797 9.023 8.68 1 95.12 151 GLU B CA 1
ATOM 2562 C C . GLU B 1 151 ? -16.266 10.367 8.195 1 95.12 151 GLU B C 1
ATOM 2564 O O . GLU B 1 151 ? -16.719 11.422 8.641 1 95.12 151 GLU B O 1
ATOM 2569 N N . ALA B 1 152 ? -15.305 10.305 7.332 1 94.06 152 ALA B N 1
ATOM 2570 C CA . ALA B 1 152 ? -14.742 11.539 6.777 1 94.06 152 ALA B CA 1
ATOM 2571 C C . ALA B 1 152 ? -15.781 12.289 5.945 1 94.06 152 ALA B C 1
ATOM 2573 O O . ALA B 1 152 ? -15.867 13.516 6.016 1 94.06 152 ALA B O 1
ATOM 2574 N N . ILE B 1 153 ? -16.578 11.617 5.184 1 94.69 153 ILE B N 1
ATOM 2575 C CA . ILE B 1 153 ? -17.641 12.211 4.383 1 94.69 153 ILE B CA 1
ATOM 2576 C C . ILE B 1 153 ? -18.688 12.836 5.297 1 94.69 153 ILE B C 1
ATOM 2578 O O . ILE B 1 153 ? -19.156 13.953 5.059 1 94.69 153 ILE B O 1
ATOM 2582 N N . ALA B 1 154 ? -19.016 12.078 6.355 1 93.38 154 ALA B N 1
ATOM 2583 C CA . ALA B 1 154 ? -19.984 12.578 7.316 1 93.38 154 ALA B CA 1
ATOM 2584 C C . ALA B 1 154 ? -19.5 13.875 7.957 1 93.38 154 ALA B C 1
ATOM 2586 O O . ALA B 1 154 ? -20.297 14.797 8.195 1 93.38 154 ALA B O 1
ATOM 2587 N N . ALA B 1 155 ? -18.25 13.914 8.227 1 91 155 ALA B N 1
ATOM 2588 C CA . ALA B 1 155 ? -17.672 15.109 8.828 1 91 155 ALA B CA 1
ATOM 2589 C C . ALA B 1 155 ? -17.797 16.312 7.891 1 91 155 ALA B C 1
ATOM 2591 O O . ALA B 1 155 ? -18.016 17.438 8.344 1 91 155 ALA B O 1
ATOM 2592 N N . ILE B 1 156 ? -17.672 16.109 6.617 1 91.31 156 ILE B N 1
ATOM 2593 C CA . ILE B 1 156 ? -17.797 17.172 5.613 1 91.31 156 ILE B CA 1
ATOM 2594 C C . ILE B 1 156 ? -19.25 17.609 5.504 1 91.31 156 ILE B C 1
ATOM 2596 O O . ILE B 1 156 ? -19.547 18.797 5.43 1 91.31 156 ILE B O 1
ATOM 2600 N N . ASP B 1 157 ? -20.062 16.578 5.445 1 87.88 157 ASP B N 1
ATOM 2601 C CA . ASP B 1 157 ? -21.484 16.875 5.301 1 87.88 157 ASP B CA 1
ATOM 2602 C C . ASP B 1 157 ? -22.016 17.656 6.5 1 87.88 157 ASP B C 1
ATOM 2604 O O . ASP B 1 157 ? -22.906 18.516 6.352 1 87.88 157 ASP B O 1
ATOM 2608 N N . GLY B 1 158 ? -21.484 17.312 7.641 1 80.62 158 GLY B N 1
ATOM 2609 C CA . GLY B 1 158 ? -21.844 18.094 8.812 1 80.62 158 GLY B CA 1
ATOM 2610 C C . GLY B 1 158 ? -21.375 19.531 8.742 1 80.62 158 GLY B C 1
ATOM 2611 O O . GLY B 1 158 ? -22 20.422 9.344 1 80.62 158 GLY B O 1
ATOM 2612 N N . LYS B 1 159 ? -20.438 19.906 8.008 1 75.56 159 LYS B N 1
ATOM 2613 C CA . LYS B 1 159 ? -19.891 21.25 7.891 1 75.56 159 LYS B CA 1
ATOM 2614 C C . LYS B 1 159 ? -20.594 22.031 6.77 1 75.56 159 LYS B C 1
ATOM 2616 O O . LYS B 1 159 ? -20.656 23.266 6.809 1 75.56 159 LYS B O 1
ATOM 2621 N N . VAL B 1 160 ? -20.938 21.453 5.645 1 68.69 160 VAL B N 1
ATOM 2622 C CA . VAL B 1 160 ? -21.625 22.125 4.555 1 68.69 160 VAL B CA 1
ATOM 2623 C C . VAL B 1 160 ? -23.031 22.531 4.996 1 68.69 160 VAL B C 1
ATOM 2625 O O . VAL B 1 160 ? -23.625 23.453 4.441 1 68.69 160 VAL B O 1
ATOM 2628 N N . SER B 1 161 ? -23.625 21.719 5.863 1 55.75 161 SER B N 1
ATOM 2629 C CA . SER B 1 161 ? -24.969 22.078 6.293 1 55.75 161 SER B CA 1
ATOM 2630 C C . SER B 1 161 ? -24.969 23.391 7.082 1 55.75 161 SER B C 1
ATOM 2632 O O . SER B 1 161 ? -26.031 24 7.266 1 55.75 161 SER B O 1
ATOM 2634 N N . PHE B 1 162 ? -23.875 23.969 7.57 1 45.19 162 PHE B N 1
ATOM 2635 C CA . PHE B 1 162 ? -24.016 25.266 8.211 1 45.19 162 PHE B CA 1
ATOM 2636 C C . PHE B 1 162 ? -23.562 26.391 7.285 1 45.19 162 PHE B C 1
ATOM 2638 O O . PHE B 1 162 ? -22.641 26.203 6.484 1 45.19 162 PHE B O 1
#

Sequence (324 aa):
MANRFIDAQRIIRIFGEKYEILIPDDPGYYEKLFTRRAFLLFRQEEYEEALEAYSMAIVYASDVKYLAQMLTSRSYTYLKLGDAGPYFVNIDRFFAAYIDASEALKLDPNSFRALFFKGKALAALGFYSKARDCYKDLLKLIQKEDKSVNEAIAAIDGKVSFMANRFIDAQRIIRIFGEKYEILIPDDPGYYEKLFTRRAFLLFRQEEYEEALEAYSMAIVYASDVKYLAQMLTSRSYTYLKLGDAGPYFVNIDRFFAAYIDASEALKLDPNSFRALFFKGKALAALGFYSKARDCYKDLLKLIQKEDKSVNEAIAAIDGKVSF

Foldseek 3Di:
DPCVVVVLVVLCVVLVPPPPPPPPPDLVVLLVVLQVVLVVCVVVVVLVVSLSSLSSNLSSPDDLLSNLVSLLVSLVSLLSVCVVDDLVVSLVSLVSSLVSLVVSCVSPVLDLSSLQSNLSSCVSNVVNVVSVVSVVVSVVSVVVVVVVVVVVVVVVVVVVVD/DPCVVVVLVVLCVVLVPPPPPPPPPPLVVLLVVLQVVLVVCVVVVVLVVSLSSLSSNLSSPDDLLSNLVSLLVSLVSLLSVCVVDDLVVSLVSLVSSLVSLVSSCVSPVLDLSSLQSNLSSCVSNVVNVVSVVSVVVSVVSVVVVVVVVVVVVVVVVVVVVD